Protein 3SFJ (pdb70)

Organism: Homo sapiens (NCBI:txid9606)

Radius of gyration: 20.87 Å; Cα contacts (8 Å, |Δi|>4): 562; chains: 4; bounding box: 34×45×62 Å

CATH classification: 2.30.42.10

Solvent-accessible surface area: 12358 Å² total; per-residue (Å²): 164,41,84,78,36,180,7,45,0,74,8,85,180,102,65,160,73,33,48,0,8,4,2,0,0,3,1,76,82,37,42,26,72,42,3,93,65,6,141,81,87,101,28,100,2,0,8,0,18,129,36,58,146,36,9,14,0,31,42,7,4,5,86,103,16,1,39,0,54,66,0,51,60,156,69,2,43,146,26,36,9,77,98,0,80,124,30,0,30,84,112,104,33,72,46,0,138,2,31,0,25,38,122,167,59,122,144,11,61,64,21,141,10,154,89,50,83,88,62,182,11,72,0,98,12,86,126,103,63,146,74,46,46,0,7,4,3,0,0,3,1,81,84,38,35,26,62,61,3,93,62,8,130,81,86,92,28,92,2,0,14,0,19,130,37,59,154,47,9,14,0,80,140,28,31,6,92,105,19,1,41,0,54,62,0,34,60,160,86,2,37,152,27,36,16,62,98,0,80,110,30,0,40,85,156,18,19,40,4,0,64,2,28,0,28,46,124,164,57,121,130,13,59,60,23,140,10

Secondary structure (DSSP, 8-state):
--EEEEEEEE-EEETTEEE-SEEEEE-TTS-GGG-SS-SSTT--SEEEEEE-TTSHHHHHT--TTPEEEEETTEE-TT--HHHHHHHHT-TT-SEEEEEEEE-/--TTS-EEE-/---EEEEEEEE-EEETTEEE-SEEEEE-TTS-GGG-SS-SSTT---EEEEEE-TTSHHHHHT--TTPEEEEETTEE-TT--HHHHHHHHT-TT-SEEEEEEEE-/--TTS-EEE-

Foldseek 3Di:
DKDKDKFKFFFDDDDLFTHRFWDKDFAPVDQQCPDPQDPDSVQRFIFTQGGHVPGRCVVRPHDHSKTWQDKQNHGGRHGGPVVVVCSVGPRVDRMIMTITMDD/DDPVDDDDDD/DDKDKDKFKFQFDDDDLFTHRFWDKDFAPVDQLCPDPQDPDSVQRFIFTQGGHVPGRCVVRPDDGSKTWQDKQNHGGRHGGPVVVVCSVGPRVDRMIMTITIGD/DDPVDDDDDD

Nearest PDB structures (foldseek):
  4nnm-assembly1_A  TM=1.006E+00  e=7.497E-21  Homo sapiens
  2vz5-assembly1_A  TM=1.003E+00  e=8.356E-20  Homo sapiens
  3dj3-assembly1_A  TM=9.754E-01  e=1.728E-18  Mus musculus
  2kg2-assembly1_A  TM=9.037E-01  e=2.584E-16  Homo sapiens
  2l4s-assembly1_A  TM=8.770E-01  e=7.281E-15  Homo sapiens

Sequence (227 aa):
TAVVQRVEIHKLRRQGENLILGFSIGGGIDQDPSQNPFSEDKTDKGIYVTRVSEGGPAEIAGLQIGDKIMQVNGWWDDMTMVTHDDQARKRLTKRSEEEVVRLLVTRQQANSRRWPTSIIVTAVVQRVEIHKLRRQGENLILGFSIGGGIDQDPSQNPFSEDKTDKGIYVTRVSEGGPAEIAGLQIGDKIMQVNGWWDMTMVTHDQARRKRRLTKRRSEEEVVRLLVTRQANSRRWPTSII

B-factor: mean 20.7, std 11.64, range [2.71, 98.7]

InterPro domains:
  IPR001478 PDZ domain [PF00595] (22-109)
  IPR001478 PDZ domain [PS50106] (15-112)
  IPR001478 PDZ domain [SM00228] (27-113)
  IPR017268 Tax1-binding protein 3 [PIRSF037712] (1-120)
  IPR036034 PDZ superfamily [G3DSA:2.30.42.10] (11-124)
  IPR036034 PDZ superfamily [SSF50156] (15-114)
  IPR050614 Synaptic Scaffolding LAP/MAGUK Families [PTHR23119] (15-119)

GO terms:
  GO:2000009 negative regulation of protein localization to cell surface (P, IDA)
  GO:0005515 protein binding (F, IPI)
  GO:0005829 cytosol (C, TAS)
  GO:0032489 regulation of Cdc42 protein signal transduction (P, IDA)
  GO:0001650 fibrillar center (C, IDA)
  GO:0007266 Rho protein signal transduction (P, IDA)
  GO:0070062 extracellular exosome (C, HDA)

Structure (mmCIF, N/CA/C/O backbone):
data_3SFJ
#
_entry.id   3SFJ
#
_cell.length_a   26.970
_cell.length_b   34.088
_cell.length_c   66.861
_cell.angle_alpha   79.64
_cell.angle_beta   87.15
_cell.angle_gamma   89.97
#
_symmetry.space_group_name_H-M   'P 1'
#
loop_
_entity.id
_entity.type
_entity.pdbx_description
1 polymer 'Tax1-binding protein 3'
2 polymer 'decameric peptide iCAL36'
3 water water
#
loop_
_atom_site.group_PDB
_atom_site.id
_atom_site.type_symbol
_atom_site.label_atom_id
_atom_site.label_alt_id
_atom_site.label_comp_id
_atom_site.label_asym_id
_atom_site.label_entity_id
_atom_site.label_seq_id
_atom_site.pdbx_PDB_ins_code
_atom_site.Cartn_x
_atom_site.Cartn_y
_atom_site.Cartn_z
_atom_site.occupancy
_atom_site.B_iso_or_equiv
_atom_site.auth_seq_id
_atom_site.auth_comp_id
_atom_site.auth_asym_id
_atom_site.auth_atom_id
_atom_site.pdbx_PDB_model_num
ATOM 1 N N . THR A 1 2 ? 18.772 6.708 37.635 1.00 54.60 11 THR A N 1
ATOM 2 C CA . THR A 1 2 ? 19.016 8.145 37.608 1.00 52.09 11 THR A CA 1
ATOM 3 C C . THR A 1 2 ? 18.079 8.821 36.608 1.00 42.40 11 THR A C 1
ATOM 4 O O . THR A 1 2 ? 17.166 8.188 36.075 1.00 46.41 11 THR A O 1
ATOM 8 N N . ALA A 1 3 ? 18.304 10.106 36.358 1.00 28.15 12 ALA A N 1
ATOM 9 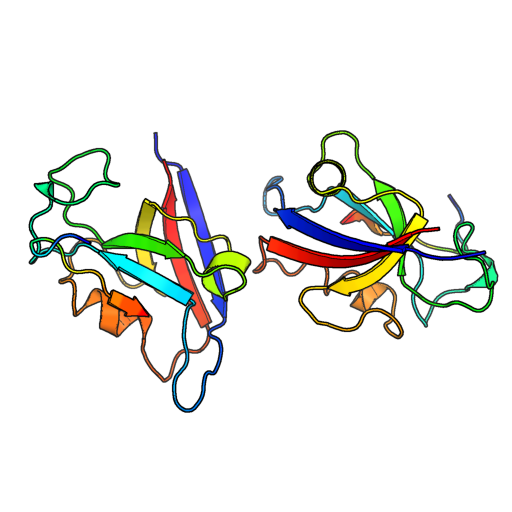C CA . ALA A 1 3 ? 17.459 10.859 35.438 1.00 20.15 12 ALA A CA 1
ATOM 10 C C . ALA A 1 3 ? 18.157 11.085 34.102 1.00 17.94 12 ALA A C 1
ATOM 11 O O . ALA A 1 3 ? 19.369 11.305 34.053 1.00 21.53 12 ALA A O 1
ATOM 13 N N . VAL A 1 4 ? 17.384 11.030 33.022 1.00 15.76 13 VAL A N 1
ATOM 14 C CA . VAL A 1 4 ? 17.889 11.271 31.678 1.00 15.97 13 VAL A CA 1
ATOM 15 C C . VAL A 1 4 ? 17.230 12.528 31.121 1.00 11.95 13 VAL A C 1
ATOM 16 O O . VAL A 1 4 ? 16.029 12.728 31.288 1.00 12.98 13 VAL A O 1
ATOM 20 N N . VAL A 1 5 ? 18.013 13.371 30.462 1.00 10.56 14 VAL A N 1
ATOM 21 C CA . VAL A 1 5 ? 17.519 14.618 29.903 1.00 10.68 14 VAL A CA 1
ATOM 22 C C . VAL A 1 5 ? 16.846 14.346 28.565 1.00 10.24 14 VAL A C 1
ATOM 23 O O . VAL A 1 5 ? 17.372 13.612 27.729 1.00 12.28 14 VAL A O 1
ATOM 27 N N . GLN A 1 6 ? 15.660 14.914 28.376 1.00 9.39 15 GLN A N 1
ATOM 28 C CA . GLN A 1 6 ? 14.948 14.813 27.109 1.00 9.76 15 GLN A CA 1
ATOM 29 C C . GLN A 1 6 ? 14.546 16.206 26.679 1.00 8.75 15 GLN A C 1
ATOM 30 O O . GLN A 1 6 ? 14.276 17.073 27.515 1.00 10.29 15 GLN A O 1
ATOM 36 N N . ARG A 1 7 ? 14.502 16.430 25.375 1.00 10.29 16 ARG A N 1
ATOM 37 C CA . ARG A 1 7 ? 14.091 17.712 24.844 1.00 9.81 16 ARG A CA 1
ATOM 38 C C . ARG A 1 7 ? 12.957 17.443 23.884 1.00 11.05 16 ARG A C 1
ATOM 39 O O . ARG A 1 7 ? 13.119 16.705 22.912 1.00 14.70 16 ARG A O 1
ATOM 47 N N . VAL A 1 8 ? 11.800 18.016 24.172 1.00 9.72 17 VAL A N 1
ATOM 48 C CA . VAL A 1 8 ? 10.666 17.779 23.291 1.00 10.59 17 VAL A CA 1
ATOM 49 C C . VAL A 1 8 ? 10.175 19.094 22.711 1.00 11.11 17 VAL A C 1
ATOM 50 O O . VAL A 1 8 ? 10.394 20.168 23.275 1.00 13.59 17 VAL A O 1
ATOM 54 N N . GLU A 1 9 ? 9.529 19.004 21.566 1.00 9.01 18 GLU A N 1
ATOM 55 C CA . GLU A 1 9 ? 9.077 20.182 20.856 1.00 8.97 18 GLU A CA 1
ATOM 56 C C . GLU A 1 9 ? 7.596 19.977 20.587 1.00 9.89 18 GLU A C 1
ATOM 57 O O . GLU A 1 9 ? 7.227 19.149 19.758 1.00 10.90 18 GLU A O 1
ATOM 63 N N . ILE A 1 10 ? 6.758 20.707 21.319 1.00 8.82 19 ILE A N 1
ATOM 64 C CA . ILE A 1 10 ? 5.315 20.543 21.226 1.00 9.53 19 ILE A CA 1
ATOM 65 C C . ILE A 1 10 ? 4.713 21.605 20.322 1.00 10.97 19 ILE A C 1
ATOM 66 O O . ILE A 1 10 ? 4.969 22.793 20.488 1.00 11.69 19 ILE A O 1
ATOM 71 N N . HIS A 1 11 ? 3.910 21.165 19.357 1.00 10.15 20 HIS A N 1
ATOM 72 C CA . HIS A 1 11 ? 3.159 22.072 18.508 1.00 11.39 20 HIS A CA 1
ATOM 73 C C . HIS A 1 11 ? 1.725 22.080 18.998 1.00 12.58 20 HIS A C 1
ATOM 74 O O . HIS A 1 11 ? 1.016 21.079 18.883 1.00 14.12 20 HIS A O 1
ATOM 81 N N . LYS A 1 12 ? 1.309 23.197 19.588 1.00 11.73 21 LYS A N 1
ATOM 82 C CA . LYS A 1 12 ? -0.013 23.269 20.211 1.00 12.27 21 LYS A CA 1
ATOM 83 C C . LYS A 1 12 ? -1.128 23.004 19.189 1.00 14.09 21 LYS A C 1
ATOM 84 O O . LYS A 1 12 ? -0.975 23.287 18.000 1.00 14.71 21 LYS A O 1
ATOM 90 N N . LEU A 1 13 ? -2.243 22.452 19.672 1.00 14.70 22 LEU A N 1
ATOM 91 C CA . LEU A 1 13 ? -3.424 22.155 18.864 1.00 17.77 22 LEU A CA 1
ATOM 92 C C . LEU A 1 13 ? -4.525 23.153 19.145 1.00 18.33 22 LEU A C 1
ATOM 93 O O . LEU A 1 13 ? -4.895 23.386 20.303 1.00 17.42 22 LEU A O 1
ATOM 98 N N A ARG A 1 14 ? -5.077 23.735 18.087 0.44 19.39 23 ARG A N 1
ATOM 99 N N B ARG A 1 14 ? -5.071 23.740 18.089 0.56 19.00 23 ARG A N 1
ATOM 100 C CA A ARG A 1 14 ? -6.205 24.639 18.252 0.44 21.83 23 ARG A CA 1
ATOM 101 C CA B ARG A 1 14 ? -6.200 24.631 18.274 0.56 22.11 23 ARG A CA 1
ATOM 102 C C A ARG A 1 14 ? -7.461 23.857 18.624 0.44 22.08 23 ARG A C 1
ATOM 103 C C B ARG A 1 14 ? -7.446 23.837 18.642 0.56 21.95 23 ARG A C 1
ATOM 104 O O A ARG A 1 14 ? -7.835 22.902 17.941 0.44 26.01 23 ARG A O 1
ATOM 105 O O B ARG A 1 14 ? -7.790 22.855 17.983 0.56 24.33 23 ARG A O 1
ATOM 120 N N . GLN A 1 15 ? -8.093 24.254 19.722 1.00 22.39 24 GLN A N 1
ATOM 121 C CA . GLN A 1 15 ? -9.377 23.694 20.117 1.00 23.59 24 GLN A CA 1
ATOM 122 C C . GLN A 1 15 ? -10.244 24.898 20.411 1.00 26.63 24 GLN A C 1
ATOM 123 O O . GLN A 1 15 ? -10.160 25.482 21.485 1.00 28.46 24 GLN A O 1
ATOM 129 N N . GLY A 1 16 ? -11.049 25.299 19.436 1.00 28.00 25 GLY A N 1
ATOM 130 C CA . GLY A 1 16 ? -11.805 26.529 19.555 1.00 33.37 25 GLY A CA 1
ATOM 131 C C . GLY A 1 16 ? -10.869 27.722 19.636 1.00 28.73 25 GLY A C 1
ATOM 132 O O . GLY A 1 16 ? -9.996 27.892 18.790 1.00 29.07 25 GLY A O 1
ATOM 133 N N . GLU A 1 17 ? -11.055 28.544 20.662 1.00 28.00 26 GLU A N 1
ATOM 134 C CA . GLU A 1 17 ? -10.270 29.762 20.837 1.00 33.67 26 GLU A CA 1
ATOM 135 C C . GLU A 1 17 ? -8.891 29.499 21.450 1.00 28.72 26 GLU A C 1
ATOM 136 O O . GLU A 1 17 ? -8.002 30.351 21.395 1.00 33.69 26 GLU A O 1
ATOM 142 N N . ASN A 1 18 ? -8.715 28.317 22.031 1.00 24.08 27 ASN A N 1
ATOM 143 C CA . ASN A 1 18 ? -7.502 28.011 22.779 1.00 23.92 27 ASN A CA 1
ATOM 144 C C . ASN A 1 18 ? -6.489 27.188 21.993 1.00 19.19 27 ASN A C 1
ATOM 145 O O . ASN A 1 18 ? -6.856 26.461 21.070 1.00 25.05 27 ASN A O 1
ATOM 150 N N . LEU A 1 19 ? -5.214 27.320 22.370 1.00 19.34 28 LEU A N 1
ATOM 151 C CA . LEU A 1 19 ? -4.145 26.460 21.882 1.00 18.66 28 LEU A CA 1
ATOM 152 C C . LEU A 1 19 ? -3.739 25.564 23.025 1.00 15.74 28 LEU A C 1
ATOM 153 O O . LEU A 1 19 ? -3.299 26.040 24.065 1.00 21.05 28 LEU A O 1
ATOM 158 N N . ILE A 1 20 ? -3.859 24.266 22.826 1.00 13.32 29 ILE A N 1
ATOM 159 C CA . ILE A 1 20 ? -3.686 23.362 23.945 1.00 13.26 29 ILE A CA 1
ATOM 160 C C . ILE A 1 20 ? -2.512 22.426 23.712 1.00 11.63 29 ILE A C 1
ATOM 161 O O . ILE A 1 20 ? -2.106 22.176 22.579 1.00 11.72 29 ILE A O 1
ATOM 166 N N . LEU A 1 21 ? -1.984 21.923 24.817 1.00 10.79 30 LEU A N 1
ATOM 167 C CA . LEU A 1 21 ? -0.781 21.117 24.793 1.00 9.37 30 LEU A CA 1
ATOM 168 C C . LEU A 1 21 ? -1.067 19.643 25.022 1.00 9.93 30 LEU A C 1
ATOM 169 O O . LEU A 1 21 ? -0.261 18.788 24.639 1.00 11.03 30 LEU A O 1
ATOM 174 N N . GLY A 1 22 ? -2.213 19.335 25.624 1.00 9.84 31 GLY A N 1
ATOM 175 C CA . GLY A 1 22 ? -2.550 17.942 25.835 1.00 10.19 31 GLY A CA 1
ATOM 176 C C . GLY A 1 22 ? -1.852 17.263 27.010 1.00 8.80 31 GLY A C 1
ATOM 177 O O . GLY A 1 22 ? -1.555 16.063 26.950 1.00 10.23 31 GLY A O 1
ATOM 178 N N . PHE A 1 23 ? -1.584 17.997 28.091 1.00 8.48 32 PHE A N 1
ATOM 179 C CA . PHE A 1 23 ? -1.078 17.347 29.292 1.00 8.23 32 PHE A CA 1
ATOM 180 C C . PHE A 1 23 ? -1.476 18.141 30.512 1.00 7.68 32 PHE A C 1
ATOM 181 O O . PHE A 1 23 ? -2.049 19.231 30.384 1.00 8.81 32 PHE A O 1
ATOM 189 N N . SER A 1 24 ? -1.196 17.585 31.690 1.00 7.58 33 SER A N 1
ATOM 190 C CA . SER A 1 24 ? -1.484 18.255 32.942 1.00 7.68 33 SER A CA 1
ATOM 191 C C . SER A 1 24 ? -0.215 18.351 33.787 1.00 7.11 33 SER A C 1
ATOM 192 O O . SER A 1 24 ? 0.684 17.527 33.650 1.00 7.50 33 SER A O 1
ATOM 195 N N . ILE A 1 25 ? -0.172 19.354 34.658 1.00 7.79 34 ILE A N 1
ATOM 196 C CA . ILE A 1 25 ? 0.964 19.563 35.550 1.00 8.45 34 ILE A CA 1
ATOM 197 C C . ILE A 1 25 ? 0.547 19.630 37.002 1.00 8.53 34 ILE A C 1
ATOM 198 O O . ILE A 1 25 ? -0.570 20.049 37.331 1.00 8.74 34 ILE A O 1
ATOM 203 N N . GLY A 1 26 ? 1.463 19.192 37.857 1.00 9.02 35 GLY A N 1
ATOM 204 C CA . GLY A 1 26 ? 1.386 19.399 39.294 1.00 9.60 35 GLY A CA 1
ATOM 205 C C . GLY A 1 26 ? 2.692 20.001 39.788 1.00 8.37 35 GLY A C 1
ATOM 206 O O . GLY A 1 26 ? 3.711 19.958 39.090 1.00 9.11 35 GLY A O 1
ATOM 207 N N . GLY A 1 27 ? 2.672 20.565 40.987 1.00 10.16 36 GLY A N 1
ATOM 208 C CA . GLY A 1 27 ? 3.890 21.063 41.611 1.00 10.77 36 GLY A CA 1
ATOM 209 C C . GLY A 1 27 ? 4.034 22.568 41.595 1.00 11.95 36 GLY A C 1
ATOM 210 O O . GLY A 1 27 ? 3.090 23.295 41.260 1.00 13.35 36 GLY A O 1
ATOM 211 N N . GLY A 1 28 ? 5.225 23.041 41.957 1.00 12.38 37 GLY A N 1
ATOM 212 C CA . GLY A 1 28 ? 5.478 24.466 42.056 1.00 12.78 37 GLY A CA 1
ATOM 213 C C . GLY A 1 28 ? 5.869 24.839 43.478 1.00 16.00 37 GLY A C 1
ATOM 214 O O . GLY A 1 28 ? 5.516 24.144 44.441 1.00 15.67 37 GLY A O 1
ATOM 215 N N . ILE A 1 29 ? 6.583 25.951 43.622 1.00 16.64 38 ILE A N 1
ATOM 216 C CA . ILE A 1 29 ? 7.176 26.294 44.915 1.00 17.86 38 ILE A CA 1
ATOM 217 C C . ILE A 1 29 ? 6.141 26.621 45.980 1.00 19.15 38 ILE A C 1
ATOM 218 O O . ILE A 1 29 ? 6.463 26.651 47.169 1.00 19.59 38 ILE A O 1
ATOM 223 N N . ASP A 1 30 ? 4.903 26.860 45.561 1.00 21.05 39 ASP A N 1
ATOM 224 C CA . ASP A 1 30 ? 3.824 27.182 46.486 1.00 19.14 39 ASP A CA 1
ATOM 225 C C . ASP A 1 30 ? 3.019 25.947 46.907 1.00 20.67 39 ASP A C 1
ATOM 226 O O . ASP A 1 30 ? 2.055 26.057 47.668 1.00 24.87 39 ASP A O 1
ATOM 231 N N . GLN A 1 31 ? 3.426 24.775 46.428 1.00 19.21 40 GLN A N 1
ATOM 232 C CA . GLN A 1 31 ? 2.702 23.540 46.716 1.00 16.54 40 GLN A CA 1
ATOM 233 C C . GLN A 1 31 ? 3.481 22.670 47.700 1.00 16.22 40 GLN A C 1
ATOM 234 O O . GLN A 1 31 ? 4.661 22.908 47.942 1.00 18.33 40 GLN A O 1
ATOM 240 N N . ASP A 1 32 ? 2.808 21.671 48.266 1.00 17.51 41 ASP A N 1
ATOM 241 C CA . ASP A 1 32 ? 3.423 20.730 49.200 1.00 17.07 41 ASP A CA 1
ATOM 242 C C . ASP A 1 32 ? 4.139 19.613 48.441 1.00 15.50 41 ASP A C 1
ATOM 243 O O . ASP A 1 32 ? 3.486 18.733 47.875 1.00 15.45 41 ASP A O 1
ATOM 248 N N . PRO A 1 33 ? 5.486 19.632 48.418 1.00 16.79 42 PRO A N 1
ATOM 249 C CA . PRO A 1 33 ? 6.171 18.631 47.589 1.00 15.56 42 PRO A CA 1
ATOM 250 C C . PRO A 1 33 ? 6.017 17.197 48.091 1.00 15.56 42 PRO A C 1
ATOM 251 O O . PRO A 1 33 ? 6.214 16.261 47.315 1.00 16.14 42 PRO A O 1
ATOM 255 N N . SER A 1 34 ? 5.650 17.013 49.355 1.00 15.72 43 SER A N 1
ATOM 256 C CA . SER A 1 34 ? 5.502 15.660 49.883 1.00 16.42 43 SER A CA 1
ATOM 257 C C . SER A 1 34 ? 4.290 14.947 49.278 1.00 17.11 43 SER A C 1
ATOM 258 O O . SER A 1 34 ? 4.140 13.736 49.447 1.00 18.42 43 SER A O 1
ATOM 261 N N . GLN A 1 35 ? 3.435 15.705 48.595 1.00 16.00 44 GLN A N 1
ATOM 262 C CA . GLN A 1 35 ? 2.221 15.171 47.964 1.00 17.55 44 GLN A CA 1
ATOM 263 C C . GLN A 1 35 ? 2.437 14.720 46.522 1.00 16.54 44 GLN A C 1
ATOM 264 O O . GLN A 1 35 ? 1.531 14.163 45.898 1.00 18.30 44 GLN A O 1
ATOM 270 N N . ASN A 1 36 ? 3.616 14.997 45.980 1.00 13.74 45 ASN A N 1
ATOM 271 C CA . ASN A 1 36 ? 3.927 14.659 44.597 1.00 14.28 45 ASN A CA 1
ATOM 272 C C . ASN A 1 36 ? 4.246 13.173 44.494 1.00 14.18 45 ASN A C 1
ATOM 273 O O . ASN A 1 36 ? 5.231 12.718 45.060 1.00 17.19 45 ASN A O 1
ATOM 278 N N . PRO A 1 37 ? 3.416 12.403 43.769 1.00 15.66 46 PRO A N 1
ATOM 279 C CA . PRO A 1 37 ? 3.672 10.959 43.695 1.00 18.99 46 PRO A CA 1
ATOM 280 C C . PRO A 1 37 ? 4.770 10.557 42.703 1.00 20.38 46 PRO A C 1
ATOM 281 O O . PRO A 1 37 ? 5.199 9.398 42.701 1.00 21.71 46 PRO A O 1
ATOM 285 N N . PHE A 1 38 ? 5.236 11.505 41.893 1.00 16.44 47 PHE A N 1
ATOM 286 C CA . PHE A 1 38 ? 6.138 11.195 40.781 1.00 19.48 47 PHE A CA 1
ATOM 287 C C . PHE A 1 38 ? 7.612 11.440 41.074 1.00 20.74 47 PHE A C 1
ATOM 288 O O . PHE A 1 38 ? 8.483 10.857 40.429 1.00 25.82 47 PHE A O 1
ATOM 296 N N . SER A 1 39 ? 7.896 12.318 42.027 1.00 16.94 48 SER A N 1
ATOM 297 C CA . SER A 1 39 ? 9.269 12.733 42.289 1.00 18.62 48 SER A CA 1
ATOM 298 C C . SER A 1 39 ? 10.061 11.693 43.076 1.00 21.77 48 SER A C 1
ATOM 299 O O . SER A 1 39 ? 9.520 11.006 43.938 1.00 24.31 48 SER A O 1
ATOM 302 N N . GLU A 1 40 ? 11.353 11.592 42.785 1.00 20.66 49 GLU A N 1
ATOM 303 C CA . GLU A 1 40 ? 12.225 10.694 43.534 1.00 24.00 49 GLU A CA 1
ATOM 304 C C . GLU A 1 40 ? 12.487 11.242 44.938 1.00 22.58 49 GLU A C 1
ATOM 305 O O . GLU A 1 40 ? 12.511 10.499 45.921 1.00 26.30 49 GLU A O 1
ATOM 311 N N . ASP A 1 41 ? 12.676 12.554 45.007 1.00 19.70 50 ASP A N 1
ATOM 312 C CA . ASP A 1 41 ? 12.984 13.260 46.241 1.00 22.72 50 ASP A CA 1
ATOM 313 C C . ASP A 1 41 ? 11.772 14.106 46.596 1.00 19.22 50 ASP A C 1
ATOM 314 O O . ASP A 1 41 ? 11.401 15.004 45.845 1.00 19.00 50 ASP A O 1
ATOM 319 N N . LYS A 1 42 ? 11.168 13.831 47.749 1.00 20.20 51 LYS A N 1
ATOM 320 C CA . LYS A 1 42 ? 9.923 14.495 48.116 1.00 20.87 51 LYS A CA 1
ATOM 321 C C . LYS A 1 42 ? 10.095 15.921 48.634 1.00 19.07 51 LYS A C 1
ATOM 322 O O . LYS A 1 42 ? 9.118 16.539 49.064 1.00 20.63 51 LYS A O 1
ATOM 328 N N . THR A 1 43 ? 11.321 16.443 48.590 1.00 18.73 52 THR A N 1
ATOM 329 C CA . THR A 1 43 ? 11.530 17.874 48.799 1.00 20.36 52 THR A CA 1
ATOM 330 C C . THR A 1 43 ? 11.549 18.654 47.476 1.00 17.62 52 THR A C 1
ATOM 331 O O . THR A 1 43 ? 11.680 19.876 47.479 1.00 21.17 52 THR A O 1
ATOM 335 N N . ASP A 1 44 ? 11.402 17.946 46.357 1.00 15.39 53 ASP A N 1
ATOM 336 C CA . ASP A 1 44 ? 11.442 18.548 45.024 1.00 16.10 53 ASP A CA 1
ATOM 337 C C . ASP A 1 44 ? 10.167 19.338 44.772 1.00 14.16 53 ASP A C 1
ATOM 338 O O . ASP A 1 44 ? 9.097 18.761 44.642 1.00 14.09 53 ASP A O 1
ATOM 343 N N . LYS A 1 45 ? 10.278 20.660 44.679 1.00 15.17 54 LYS A N 1
ATOM 344 C CA . LYS A 1 45 ? 9.103 21.509 44.501 1.00 15.33 54 LYS A CA 1
ATOM 345 C C . LYS A 1 45 ? 8.814 21.843 43.046 1.00 13.16 54 LYS A C 1
ATOM 346 O O . LYS A 1 45 ? 8.009 22.732 42.765 1.00 15.10 54 LYS A O 1
ATOM 352 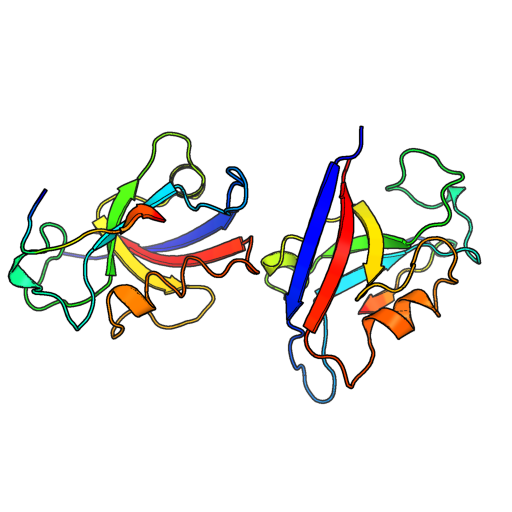N N . GLY A 1 46 ? 9.454 21.128 42.132 1.00 11.86 55 GLY A N 1
ATOM 353 C CA . GLY A 1 46 ? 9.348 21.462 40.734 1.00 11.63 55 GLY A CA 1
ATOM 354 C C . GLY A 1 46 ? 8.052 21.042 40.077 1.00 10.77 55 GLY A C 1
ATOM 355 O O . GLY A 1 46 ? 7.144 20.467 40.698 1.00 11.17 55 GLY A O 1
ATOM 356 N N . ILE A 1 47 ? 7.988 21.334 38.789 1.00 9.39 56 ILE A N 1
ATOM 357 C CA . ILE A 1 47 ? 6.802 21.087 37.980 1.00 9.42 56 ILE A CA 1
ATOM 358 C C . ILE A 1 47 ? 6.910 19.720 37.323 1.00 8.09 56 ILE A C 1
ATOM 359 O O . ILE A 1 47 ? 7.898 19.430 36.637 1.00 10.96 56 ILE A O 1
ATOM 364 N N . TYR A 1 48 ? 5.890 18.886 37.493 1.00 8.54 57 TYR A N 1
ATOM 365 C CA . TYR A 1 48 ? 5.884 17.530 36.965 1.00 8.34 57 TYR A CA 1
ATOM 366 C C . TYR A 1 48 ? 4.669 17.332 36.070 1.00 7.83 57 TYR A C 1
ATOM 367 O O . TYR A 1 48 ? 3.583 17.883 36.328 1.00 9.00 57 TYR A O 1
ATOM 376 N N . VAL A 1 49 ? 4.845 16.522 35.034 1.00 7.97 58 VAL A N 1
ATOM 377 C CA . VAL A 1 49 ? 3.761 16.083 34.176 1.00 7.73 58 VAL A CA 1
ATOM 378 C C . VAL A 1 49 ? 2.982 14.999 34.897 1.00 8.10 58 VAL A C 1
ATOM 379 O O . VAL A 1 49 ? 3.530 13.978 35.294 1.00 9.94 58 VAL A O 1
ATOM 383 N N . THR A 1 50 ? 1.681 15.223 35.075 1.00 8.12 59 THR A N 1
ATOM 384 C CA . THR A 1 50 ? 0.865 14.330 35.895 1.00 10.07 59 THR A CA 1
ATOM 385 C C . THR A 1 50 ? -0.089 13.491 35.056 1.00 10.51 59 THR A C 1
ATOM 386 O O . THR A 1 50 ? -0.674 12.527 35.548 1.00 13.23 59 THR A O 1
ATOM 390 N N . ARG A 1 51 ? -0.254 13.867 33.792 1.00 10.64 60 ARG A N 1
ATOM 391 C CA . ARG A 1 51 ? -1.170 13.182 32.888 1.00 10.40 60 ARG A CA 1
ATOM 392 C C . ARG A 1 51 ? -0.834 13.625 31.473 1.00 9.93 60 ARG A C 1
ATOM 393 O O . ARG A 1 51 ? -0.419 14.764 31.271 1.00 9.61 60 ARG A O 1
ATOM 401 N N . VAL A 1 52 ? -0.972 12.713 30.513 1.00 10.32 61 VAL A N 1
ATOM 402 C CA . VAL A 1 52 ? -0.763 13.029 29.116 1.00 10.64 61 VAL A CA 1
ATOM 403 C C . VAL A 1 52 ? -1.938 12.491 28.307 1.00 12.70 61 VAL A C 1
ATOM 404 O O . VAL A 1 52 ? -2.329 11.341 28.468 1.00 14.55 61 VAL A O 1
ATOM 408 N N . SER A 1 53 ? -2.489 13.329 27.441 1.00 10.90 62 SER A N 1
ATOM 409 C CA . SER A 1 53 ? -3.675 12.958 26.673 1.00 13.68 62 SER A CA 1
ATOM 410 C C . SER A 1 53 ? -3.303 12.080 25.484 1.00 15.54 62 SER A C 1
ATOM 411 O O . SER A 1 53 ? -2.454 12.435 24.661 1.00 14.74 62 SER A O 1
ATOM 414 N N . GLU A 1 54 ? -3.953 10.929 25.393 1.00 16.79 63 GLU A N 1
ATOM 415 C CA . GLU A 1 54 ? -3.723 10.020 24.291 1.00 19.51 63 GLU A CA 1
ATOM 416 C C . GLU A 1 54 ? -3.969 10.730 22.975 1.00 18.29 63 GLU A C 1
ATOM 417 O O . GLU A 1 54 ? -5.040 11.305 22.756 1.00 22.89 63 GLU A O 1
ATOM 423 N N . GLY A 1 55 ? -2.970 10.686 22.100 1.00 21.49 64 GLY A N 1
ATOM 424 C CA . GLY A 1 55 ? -3.096 11.282 20.788 1.00 25.75 64 GLY A CA 1
ATOM 425 C C . GLY A 1 55 ? -2.898 12.783 20.710 1.00 24.31 64 GLY A C 1
ATOM 426 O O . GLY A 1 55 ? -2.971 13.357 19.627 1.00 25.03 64 GLY A O 1
ATOM 427 N N . GLY A 1 56 ? -2.638 13.425 21.847 1.00 16.91 65 GLY A N 1
ATOM 428 C CA . GLY A 1 56 ? -2.502 14.869 21.868 1.00 16.04 65 GLY A CA 1
ATOM 429 C C . GLY A 1 56 ? -1.100 15.357 21.533 1.00 13.63 65 GLY A C 1
ATOM 430 O O . GLY A 1 56 ? -0.175 14.559 21.347 1.00 14.77 65 GLY A O 1
ATOM 431 N N . PRO A 1 57 ? -0.930 16.682 21.460 1.00 12.50 66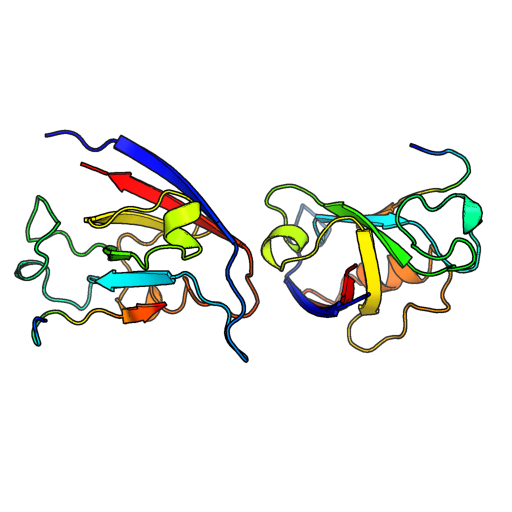 PRO A N 1
ATOM 432 C CA . PRO A 1 57 ? 0.368 17.241 21.045 1.00 12.56 66 PRO A CA 1
ATOM 433 C C . PRO A 1 57 ? 1.540 16.795 21.920 1.00 10.79 66 PRO A C 1
ATOM 434 O O . PRO A 1 57 ? 2.628 16.492 21.408 1.00 11.26 66 PRO A O 1
ATOM 438 N N . ALA A 1 58 ? 1.355 16.795 23.230 1.00 9.72 67 ALA A N 1
ATOM 439 C CA . ALA A 1 58 ? 2.431 16.404 24.131 1.00 9.25 67 ALA A CA 1
ATOM 440 C C . ALA A 1 58 ? 2.818 14.938 23.927 1.00 9.61 67 ALA A C 1
ATOM 441 O O . ALA A 1 58 ? 4.014 14.604 23.887 1.00 9.92 67 ALA A O 1
ATOM 443 N N . GLU A 1 59 ? 1.823 14.061 23.775 1.00 10.77 68 GLU A N 1
ATOM 444 C CA . GLU A 1 59 ? 2.124 12.649 23.553 1.00 10.96 68 GLU A CA 1
ATOM 445 C C . GLU A 1 59 ? 2.947 12.473 22.281 1.00 11.58 68 GLU A C 1
ATOM 446 O O . GLU A 1 59 ? 3.969 11.778 22.265 1.00 12.18 68 GLU A O 1
ATOM 452 N N . ILE A 1 60 ? 2.482 13.102 21.208 1.00 11.58 69 ILE A N 1
ATOM 453 C CA . ILE A 1 60 ? 3.155 13.002 19.918 1.00 12.58 69 ILE A CA 1
ATOM 454 C C . ILE A 1 60 ? 4.602 13.480 20.013 1.00 12.15 69 ILE A C 1
ATOM 455 O O . ILE A 1 60 ? 5.500 12.893 19.407 1.00 13.26 69 ILE A O 1
ATOM 460 N N . ALA A 1 61 ? 4.821 14.530 20.797 1.00 10.30 70 ALA A N 1
ATOM 461 C CA . ALA A 1 61 ? 6.138 15.126 20.962 1.00 10.60 70 ALA A CA 1
ATOM 462 C C . ALA A 1 61 ? 7.056 14.273 21.822 1.00 9.54 70 ALA A C 1
ATOM 463 O O . ALA A 1 61 ? 8.262 14.520 21.846 1.00 11.09 70 ALA A O 1
ATOM 465 N N . GLY A 1 62 ? 6.506 13.302 22.545 1.00 10.64 71 GLY A N 1
ATOM 466 C CA . GLY A 1 62 ? 7.319 12.432 23.376 1.00 11.41 71 GLY A CA 1
ATOM 467 C C . GLY A 1 62 ? 7.272 12.678 24.877 1.00 9.61 71 GLY A C 1
ATOM 468 O O . GLY A 1 62 ? 8.010 12.046 25.627 1.00 11.57 71 GLY A O 1
ATOM 469 N N . LEU A 1 63 ? 6.399 13.572 25.331 1.00 9.34 72 LEU A N 1
ATOM 470 C CA . LEU A 1 63 ? 6.272 13.828 26.759 1.00 9.42 72 LEU A CA 1
ATOM 471 C C . LEU A 1 63 ? 5.669 12.609 27.456 1.00 8.61 72 LEU A C 1
ATOM 472 O O . LEU A 1 63 ? 4.803 11.931 26.895 1.00 11.23 72 LEU A O 1
ATOM 477 N N . GLN A 1 64 ? 6.104 12.335 28.683 1.00 9.62 73 GLN A N 1
ATOM 478 C CA . GLN A 1 64 ? 5.626 11.176 29.434 1.00 10.06 73 GLN A CA 1
ATOM 479 C C . GLN A 1 64 ? 5.201 11.567 30.841 1.00 9.86 73 GLN A C 1
ATOM 480 O O . GLN A 1 64 ? 5.775 12.477 31.446 1.00 9.41 73 GLN A O 1
ATOM 486 N N . ILE A 1 65 ? 4.190 10.879 31.358 1.00 10.89 74 ILE A N 1
ATOM 487 C CA . ILE A 1 65 ? 3.775 11.095 32.726 1.00 10.69 74 ILE A CA 1
ATOM 488 C C . ILE A 1 65 ? 4.973 10.936 33.657 1.00 11.08 74 ILE A C 1
ATOM 489 O O . ILE A 1 65 ? 5.799 10.029 33.492 1.00 12.03 74 ILE A O 1
ATOM 494 N N . GLY A 1 66 ? 5.084 11.847 34.608 1.00 10.07 75 GLY A N 1
ATOM 495 C CA . GLY A 1 66 ? 6.191 11.810 35.544 1.00 11.83 75 GLY A CA 1
ATOM 496 C C . GLY A 1 66 ? 7.398 12.646 35.156 1.00 9.80 75 GLY A C 1
ATOM 497 O O . GLY A 1 66 ? 8.282 12.850 35.979 1.00 11.53 75 GLY A O 1
ATOM 498 N N . ASP A 1 67 ? 7.462 13.125 33.918 1.00 8.86 76 ASP A N 1
ATOM 499 C CA . ASP A 1 67 ? 8.587 13.962 33.502 1.00 8.23 76 ASP A CA 1
ATOM 500 C C . ASP A 1 67 ? 8.639 15.219 34.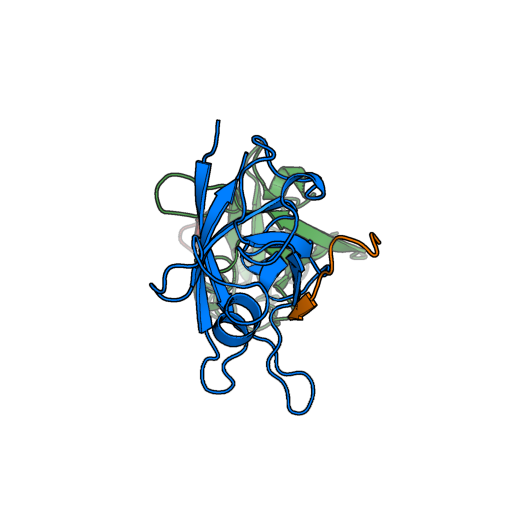356 1.00 7.97 76 ASP A C 1
ATOM 501 O O . ASP A 1 67 ? 7.593 15.809 34.683 1.00 9.02 76 ASP A O 1
ATOM 506 N N . LYS A 1 68 ? 9.852 15.634 34.715 1.00 8.89 77 LYS A N 1
ATOM 507 C CA . LYS A 1 68 ? 10.057 16.899 35.410 1.00 9.55 77 LYS A CA 1
ATOM 508 C C . LYS A 1 68 ? 10.392 17.985 34.403 1.00 8.84 77 LYS A C 1
ATOM 509 O O . LYS A 1 68 ? 11.328 17.824 33.608 1.00 10.09 77 LYS A O 1
ATOM 515 N N . ILE A 1 69 ? 9.639 19.081 34.386 1.00 9.23 78 ILE A N 1
ATOM 516 C CA . ILE A 1 69 ? 9.889 20.157 33.434 1.00 8.32 78 ILE A CA 1
ATOM 517 C C . ILE A 1 69 ? 10.899 21.143 33.993 1.00 8.76 78 ILE A C 1
ATOM 518 O O . ILE A 1 69 ? 10.669 21.773 35.017 1.00 10.04 78 ILE A O 1
ATOM 523 N N . MET A 1 70 ? 12.034 21.252 33.307 1.00 9.27 79 MET A N 1
ATOM 524 C CA . MET A 1 70 ? 13.147 22.113 33.718 1.00 8.93 79 MET A CA 1
ATOM 525 C C . MET A 1 70 ? 13.047 23.504 33.101 1.00 10.81 79 MET A C 1
ATOM 526 O O . MET A 1 70 ? 13.324 24.511 33.757 1.00 11.96 79 MET A O 1
ATOM 531 N N . GLN A 1 71 ? 12.652 23.558 31.834 1.00 10.20 80 GLN A N 1
ATOM 532 C CA . GLN A 1 71 ? 12.566 24.820 31.114 1.00 11.32 80 GLN A CA 1
ATOM 533 C C . GLN A 1 71 ? 11.477 24.750 30.065 1.00 10.96 80 GLN A C 1
ATOM 534 O O . GLN A 1 71 ? 11.203 23.678 29.525 1.00 10.74 80 GLN A O 1
ATOM 540 N N . VAL A 1 72 ? 10.888 25.909 29.759 1.00 12.77 81 VAL A N 1
ATOM 541 C CA . VAL A 1 72 ? 9.951 26.077 28.647 1.00 12.99 81 VAL A CA 1
ATOM 542 C C . VAL A 1 72 ? 10.444 27.235 27.785 1.00 15.27 81 VAL A C 1
ATOM 543 O O . VAL A 1 72 ? 10.538 28.367 28.259 1.00 18.54 81 VAL A O 1
ATOM 547 N N . ASN A 1 73 ? 10.767 26.958 26.524 1.00 14.37 82 ASN A N 1
ATOM 548 C CA . ASN A 1 73 ? 11.334 27.975 25.650 1.00 19.20 82 ASN A CA 1
ATOM 549 C C . ASN A 1 73 ? 12.446 28.775 26.332 1.00 24.65 82 ASN A C 1
ATOM 550 O O . ASN A 1 73 ? 12.522 29.999 26.201 1.00 27.31 82 ASN A O 1
ATOM 555 N N . GLY A 1 74 ? 13.308 28.064 27.057 1.00 20.49 83 GLY A N 1
ATOM 556 C CA . GLY A 1 74 ? 14.462 28.668 27.705 1.00 21.66 83 GLY A CA 1
ATOM 557 C C . GLY A 1 74 ? 14.181 29.320 29.048 1.00 25.02 83 GLY A C 1
ATOM 558 O O . GLY A 1 74 ? 15.097 29.810 29.709 1.00 23.81 83 GLY A O 1
ATOM 559 N N A TRP A 1 75 ? 12.915 29.369 29.443 0.49 20.19 84 TRP A N 1
ATOM 560 N N B TRP A 1 75 ? 12.917 29.279 29.459 0.51 20.47 84 TRP A N 1
ATOM 561 C CA A TRP A 1 75 ? 12.558 29.955 30.728 0.49 21.67 84 TRP A CA 1
ATOM 562 C CA B TRP A 1 75 ? 12.453 29.898 30.697 0.51 22.22 84 TRP A CA 1
ATOM 563 C C A TRP A 1 75 ? 12.649 28.898 31.811 0.49 19.19 84 TRP A C 1
ATOM 564 C C B TRP A 1 75 ? 12.479 28.894 31.851 0.51 18.98 84 TRP A C 1
ATOM 565 O O A TRP A 1 75 ? 12.140 27.790 31.646 0.49 17.60 84 TRP A O 1
ATOM 566 O O B TRP A 1 75 ? 11.806 27.862 31.805 0.51 15.36 84 TRP A O 1
ATOM 587 N N A ASP A 1 76 ? 13.301 29.237 32.918 0.49 18.95 85 ASP A N 1
ATOM 588 N N B ASP A 1 76 ? 13.254 29.209 32.887 0.51 19.67 85 ASP A N 1
ATOM 589 C CA A ASP A 1 76 ? 13.426 28.299 34.024 0.49 18.34 85 ASP A CA 1
ATOM 590 C CA B ASP A 1 76 ? 13.451 28.318 34.032 0.51 18.60 85 ASP A CA 1
ATOM 591 C C A ASP A 1 76 ? 12.072 27.965 34.640 0.49 19.17 85 ASP A C 1
ATOM 592 C C B ASP A 1 76 ? 12.140 27.980 34.757 0.51 19.37 85 ASP A C 1
ATOM 593 O O A ASP A 1 76 ? 11.238 28.845 34.850 0.49 24.47 85 ASP A O 1
ATOM 594 O O B ASP A 1 76 ? 11.403 28.879 35.163 0.51 23.72 85 ASP A O 1
ATOM 603 N N . MET A 1 77 ? 11.868 26.687 34.931 1.00 15.23 86 MET A N 1
ATOM 604 C CA . MET A 1 77 ? 10.631 26.223 35.554 1.00 14.94 86 MET A CA 1
ATOM 605 C C . MET A 1 77 ? 10.870 25.555 36.908 1.00 19.32 86 MET A C 1
ATOM 606 O O . MET A 1 77 ? 9.950 24.981 37.496 1.00 18.90 86 MET A O 1
ATOM 611 N N . THR A 1 78 ? 12.101 25.626 37.402 1.00 19.79 87 THR A N 1
ATOM 612 C CA . THR A 1 78 ? 12.461 24.914 38.626 1.00 20.65 87 THR A CA 1
ATOM 613 C C . THR A 1 78 ? 12.093 25.675 39.895 1.00 23.50 87 THR A C 1
ATOM 614 O O . THR A 1 78 ? 11.955 25.078 40.962 1.00 30.26 87 THR A O 1
ATOM 618 N N . MET A 1 79 ? 11.944 26.990 39.790 1.00 20.35 88 MET A N 1
ATOM 619 C CA . MET A 1 79 ? 11.658 27.794 40.976 1.00 23.42 88 MET A CA 1
ATOM 620 C C . MET A 1 79 ? 10.473 28.735 40.799 1.00 25.34 88 MET A C 1
ATOM 621 O O . MET A 1 79 ? 10.514 29.889 41.227 1.00 30.48 88 MET A O 1
ATOM 626 N N . VAL A 1 80 ? 9.415 28.228 40.178 1.00 21.71 89 VAL A N 1
ATOM 627 C CA . VAL A 1 80 ? 8.218 29.017 39.924 1.00 19.12 89 VAL A CA 1
ATOM 628 C C . VAL A 1 80 ? 7.020 28.449 40.671 1.00 16.18 89 VAL A C 1
ATOM 629 O O . VAL A 1 80 ? 7.016 27.280 41.062 1.00 16.92 89 VAL A O 1
ATOM 633 N N . THR A 1 81 ? 6.004 29.280 40.860 1.00 15.99 90 THR A N 1
ATOM 634 C CA . THR A 1 81 ? 4.754 28.822 41.441 1.00 16.16 90 THR A CA 1
ATOM 635 C C . THR A 1 81 ? 4.001 27.981 40.422 1.00 13.43 90 THR A C 1
ATOM 636 O O . THR A 1 81 ? 4.296 28.003 39.222 1.00 14.10 90 THR A O 1
ATOM 640 N N . HIS A 1 82 ? 3.005 27.255 40.902 1.00 15.40 91 HIS A N 1
ATOM 641 C CA . HIS A 1 82 ? 2.159 26.470 40.029 1.00 13.63 91 HIS A CA 1
ATOM 642 C C . HIS A 1 82 ? 1.534 27.327 38.924 1.00 13.85 91 HIS A C 1
ATOM 643 O O . HIS A 1 82 ? 1.570 26.966 37.739 1.00 13.33 91 HIS A O 1
ATOM 650 N N A ASP A 1 83 ? 0.960 28.462 39.310 0.47 15.39 92 ASP A N 1
ATOM 651 N N B ASP A 1 83 ? 0.964 28.459 39.320 0.53 15.34 92 ASP A N 1
ATOM 652 C CA A ASP A 1 83 ? 0.293 29.342 38.354 0.47 17.06 92 ASP A CA 1
ATOM 653 C CA B ASP A 1 83 ? 0.302 29.351 38.378 0.53 17.18 92 ASP A CA 1
ATOM 654 C C A ASP A 1 83 ? 1.263 30.000 37.375 0.47 16.78 92 ASP A C 1
ATOM 655 C C B ASP A 1 83 ? 1.287 29.928 37.366 0.53 16.85 92 ASP A C 1
ATOM 656 O O A ASP A 1 83 ? 0.916 30.236 36.220 0.47 16.07 92 ASP A O 1
ATOM 657 O O B ASP A 1 83 ? 0.979 30.029 36.180 0.53 16.55 92 ASP A O 1
ATOM 666 N N . GLN A 1 84 ? 2.474 30.297 37.832 1.00 15.72 93 GLN A N 1
ATOM 667 C CA . GLN A 1 84 ? 3.504 30.831 36.942 1.00 15.90 93 GLN A CA 1
ATOM 668 C C . GLN A 1 84 ? 3.862 29.819 35.856 1.00 14.78 93 GLN A C 1
ATOM 669 O O . GLN A 1 84 ? 4.021 30.178 34.683 1.00 15.53 93 GLN A O 1
ATOM 675 N N . ALA A 1 85 ? 3.984 28.554 36.246 1.00 13.10 94 ALA A N 1
ATOM 676 C CA . ALA A 1 85 ? 4.261 27.473 35.303 1.00 13.44 94 ALA A CA 1
ATOM 677 C C . ALA A 1 85 ? 3.130 27.329 34.290 1.00 11.74 94 ALA A C 1
ATOM 678 O O . ALA A 1 85 ? 3.361 27.207 33.090 1.00 12.77 94 ALA A O 1
ATOM 680 N N . ARG A 1 86 ? 1.899 27.330 34.782 1.00 13.48 95 ARG A N 1
ATOM 681 C CA . ARG A 1 86 ? 0.734 27.213 33.917 1.00 14.39 95 ARG A CA 1
ATOM 682 C C . ARG A 1 86 ? 0.717 28.333 32.881 1.00 15.94 95 ARG A C 1
ATOM 683 O O . ARG A 1 86 ? 0.491 28.096 31.688 1.00 15.47 95 ARG A O 1
ATOM 691 N N . LYS A 1 87 ? 0.972 29.554 33.334 1.00 15.68 96 LYS A N 1
ATOM 692 C CA . LYS A 1 87 ? 0.975 30.712 32.443 1.00 17.44 96 LYS A CA 1
ATOM 693 C C . LYS A 1 87 ? 2.070 30.615 31.385 1.00 17.11 96 LYS A C 1
ATOM 694 O O . LYS A 1 87 ? 1.851 30.942 30.216 1.00 17.00 96 LYS A O 1
ATOM 700 N N . ARG A 1 88 ? 3.252 30.171 31.784 1.00 15.18 97 ARG A N 1
ATOM 701 C CA . ARG A 1 88 ? 4.354 30.063 30.843 1.00 14.41 97 ARG A CA 1
ATOM 702 C C . ARG A 1 88 ? 4.025 29.058 29.748 1.00 15.58 97 ARG A C 1
ATOM 703 O O . ARG A 1 88 ? 4.433 29.224 28.590 1.00 17.32 97 ARG A O 1
ATOM 711 N N . LEU A 1 89 ? 3.286 28.013 30.107 1.00 14.13 98 LEU A N 1
ATOM 712 C CA . LEU A 1 89 ? 2.950 26.965 29.145 1.00 14.63 98 LEU A CA 1
ATOM 713 C C . LEU A 1 89 ? 1.841 27.357 28.186 1.00 15.99 98 LEU A C 1
ATOM 714 O O . LEU A 1 89 ? 1.713 26.760 27.117 1.00 17.08 98 LEU A O 1
ATOM 719 N N . THR A 1 90 ? 1.052 28.354 28.565 1.00 13.55 99 THR A N 1
ATOM 720 C CA . THR A 1 90 ? -0.191 28.645 27.863 1.00 17.23 99 THR A CA 1
ATOM 721 C C . THR A 1 90 ? -0.256 30.060 27.291 1.00 15.93 99 THR A C 1
ATOM 722 O O . THR A 1 90 ? -1.338 30.628 27.155 1.00 18.40 99 THR A O 1
ATOM 726 N N . LYS A 1 91 ? 0.899 30.628 26.964 1.00 16.49 100 LYS A N 1
ATOM 727 C CA . LYS A 1 91 ? 0.923 31.917 26.279 1.00 17.36 100 LYS A CA 1
ATOM 728 C C . LYS A 1 91 ? 0.253 31.794 24.913 1.00 17.16 100 LYS A C 1
ATOM 729 O O . LYS A 1 91 ? 0.678 30.994 24.076 1.00 18.26 100 LYS A O 1
ATOM 735 N N . ARG A 1 92 ? -0.797 32.582 24.708 1.00 19.05 101 ARG A N 1
ATOM 736 C CA . ARG A 1 92 ? -1.613 32.494 23.500 1.00 21.60 101 ARG A CA 1
ATOM 737 C C . ARG A 1 92 ? -0.841 32.804 22.223 1.00 19.70 101 ARG A C 1
ATOM 738 O O . ARG A 1 92 ? -1.225 32.368 21.137 1.00 24.28 101 ARG A O 1
ATOM 746 N N . SER A 1 93 ? 0.242 33.559 22.358 1.00 17.07 102 SER A N 1
ATOM 747 C CA . SER A 1 93 ? 1.032 33.975 21.209 1.00 17.35 102 SER A CA 1
ATOM 748 C C . SER A 1 93 ? 2.017 32.901 20.765 1.00 15.95 102 SER A C 1
ATOM 749 O O . SER A 1 93 ? 2.605 33.018 19.690 1.00 16.42 102 SER A O 1
ATOM 752 N N . GLU A 1 94 ? 2.196 31.859 21.576 1.00 14.79 103 GLU A N 1
ATOM 753 C CA . GLU A 1 94 ? 3.187 30.824 21.288 1.00 13.31 103 GLU A CA 1
ATOM 754 C C . GLU A 1 94 ? 2.547 29.520 20.833 1.00 15.00 103 GLU A C 1
ATOM 755 O O . GLU A 1 94 ? 1.862 28.860 21.606 1.00 17.12 103 GLU A O 1
ATOM 761 N N A GLU A 1 95 ? 2.755 29.158 19.571 0.51 13.42 104 GLU A N 1
ATOM 762 N N B GLU A 1 95 ? 2.789 29.144 19.585 0.49 13.98 104 GLU A N 1
ATOM 763 C CA A GLU A 1 95 ? 2.242 27.900 19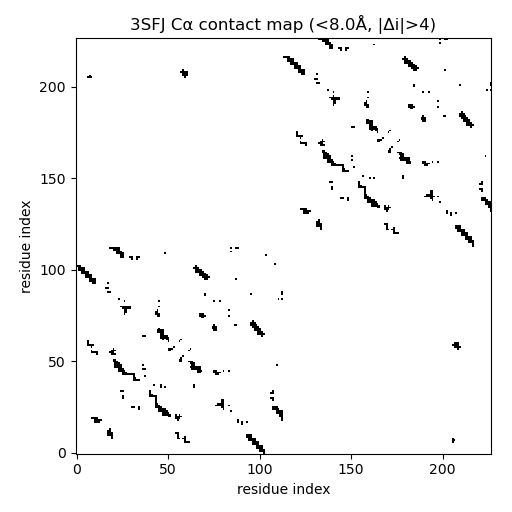.031 0.51 13.97 104 GLU A CA 1
ATOM 764 C CA B GLU A 1 95 ? 2.231 27.916 19.041 0.49 14.15 104 GLU A CA 1
ATOM 765 C C A GLU A 1 95 ? 3.194 26.742 19.305 0.51 12.08 104 GLU A C 1
ATOM 766 C C B GLU A 1 95 ? 3.199 26.740 19.152 0.49 12.43 104 GLU A C 1
ATOM 767 O O A GLU A 1 95 ? 2.775 25.602 19.491 0.51 12.61 104 GLU A O 1
ATOM 768 O O B GLU A 1 95 ? 2.790 25.586 19.081 0.49 12.00 104 GLU A O 1
ATOM 779 N N . VAL A 1 96 ? 4.487 27.042 19.317 1.00 12.02 105 VAL A N 1
ATOM 780 C CA . VAL A 1 96 ? 5.497 26.016 19.523 1.00 12.35 105 VAL A CA 1
ATOM 781 C C . VAL A 1 96 ? 6.207 26.244 20.851 1.00 14.23 105 VAL A C 1
ATOM 782 O O . VAL A 1 96 ? 6.690 27.341 21.129 1.00 17.59 105 VAL A O 1
ATOM 786 N N . VAL A 1 97 ? 6.254 25.211 21.680 1.00 11.58 106 VAL A N 1
ATOM 787 C CA . VAL A 1 97 ? 7.004 25.302 22.920 1.00 13.62 106 VAL A CA 1
ATOM 788 C C . VAL A 1 97 ? 7.948 24.119 23.057 1.00 12.34 106 VAL A C 1
ATOM 789 O O . VAL A 1 97 ? 7.570 22.957 22.885 1.00 13.60 106 VAL A O 1
ATOM 793 N N . ARG A 1 98 ? 9.191 24.443 23.366 1.00 10.63 107 ARG A N 1
ATOM 794 C CA . ARG A 1 98 ? 10.214 23.441 23.599 1.00 10.40 107 ARG A CA 1
ATOM 795 C C . ARG A 1 98 ? 10.387 23.238 25.094 1.00 10.03 107 ARG A C 1
ATOM 796 O O . ARG A 1 98 ? 10.628 24.199 25.845 1.00 12.80 107 ARG A O 1
ATOM 804 N N . LEU A 1 99 ? 10.267 21.991 25.530 1.00 7.59 108 LEU A N 1
ATOM 805 C CA . LEU A 1 99 ? 10.440 21.660 26.929 1.00 8.65 108 LEU A CA 1
ATOM 806 C C 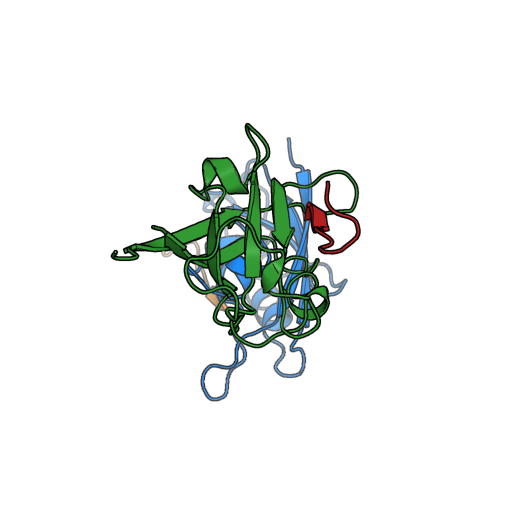. LEU A 1 99 ? 11.714 20.886 27.126 1.00 7.54 108 LEU A C 1
ATOM 807 O O . LEU A 1 99 ? 11.996 19.923 26.411 1.00 9.61 108 LEU A O 1
ATOM 812 N N . LEU A 1 100 ? 12.470 21.316 28.125 1.00 7.24 109 LEU A N 1
ATOM 813 C CA . LEU A 1 100 ? 13.612 20.560 28.609 1.00 7.27 109 LEU A CA 1
ATOM 814 C C . LEU A 1 100 ? 13.105 19.811 29.820 1.00 6.97 109 LEU A C 1
ATOM 815 O O . LEU A 1 100 ? 12.617 20.435 30.756 1.00 8.40 109 LEU A O 1
ATOM 820 N N . VAL A 1 101 ? 13.199 18.490 29.798 1.00 6.95 110 VAL A N 1
ATOM 821 C CA . VAL A 1 101 ? 12.685 17.681 30.902 1.00 7.65 110 VAL A CA 1
ATOM 822 C C . VAL A 1 101 ? 13.713 16.658 31.376 1.00 8.87 110 VAL A C 1
ATOM 823 O O . VAL A 1 101 ? 14.678 16.345 30.662 1.00 9.71 110 VAL A O 1
ATOM 827 N N . THR A 1 102 ? 13.527 16.148 32.585 1.00 8.72 111 THR A N 1
ATOM 828 C CA . THR A 1 102 ? 14.264 14.970 33.010 1.00 10.74 111 THR A CA 1
ATOM 829 C C . THR A 1 102 ? 13.275 13.841 33.295 1.00 9.98 111 THR A C 1
ATOM 830 O O . THR A 1 102 ? 12.132 14.073 33.719 1.00 11.08 111 THR A O 1
ATOM 834 N N . ARG A 1 103 ? 13.720 12.622 33.027 1.00 11.49 112 ARG A N 1
ATOM 835 C CA . ARG A 1 103 ? 12.884 11.436 33.076 1.00 14.40 112 ARG A CA 1
ATOM 836 C C . ARG A 1 103 ? 13.649 10.349 33.823 1.00 16.07 112 ARG A C 1
ATOM 837 O O . ARG A 1 103 ? 14.806 10.081 33.520 1.00 16.80 112 ARG A O 1
ATOM 845 N N A GLN A 1 104 ? 13.011 9.740 34.815 0.42 16.77 113 GLN A N 1
ATOM 846 N N B GLN A 1 104 ? 12.995 9.722 34.793 0.58 16.10 113 GLN A N 1
ATOM 847 C CA A GLN A 1 104 ? 13.672 8.730 35.634 0.42 21.31 113 GLN A CA 1
ATOM 848 C CA B GLN A 1 104 ? 13.628 8.691 35.609 0.58 22.39 113 GLN A CA 1
ATOM 849 C C A GLN A 1 104 ? 13.777 7.400 34.894 0.42 29.61 113 GLN A C 1
ATOM 850 C C B GLN A 1 104 ? 13.702 7.361 34.867 0.58 31.22 113 GLN A C 1
ATOM 851 O O A GLN A 1 104 ? 12.809 6.935 34.292 0.42 33.84 113 GLN A O 1
ATOM 852 O O B GLN A 1 104 ? 12.709 6.893 34.308 0.58 34.08 113 GLN A O 1
ATOM 863 N N . ALA B 2 1 ? -7.549 11.989 42.211 1.00 41.45 1 ALA B N 1
ATOM 864 C CA . ALA B 2 1 ? -7.007 13.321 42.452 1.00 41.18 1 ALA B CA 1
ATOM 865 C C . ALA B 2 1 ? -6.700 13.543 43.933 1.00 40.35 1 ALA B C 1
ATOM 866 O O . ALA B 2 1 ? -7.188 12.812 44.796 1.00 42.22 1 ALA B O 1
ATOM 868 N N . ASN B 2 2 ? -5.889 14.559 44.212 1.00 32.98 2 ASN B N 1
ATOM 869 C CA . ASN B 2 2 ? -5.483 14.888 45.574 1.00 29.12 2 ASN B CA 1
ATOM 870 C C . ASN B 2 2 ? -5.805 16.344 45.878 1.00 31.23 2 ASN B C 1
ATOM 871 O O . ASN B 2 2 ? -5.228 17.249 45.278 1.00 33.31 2 ASN B O 1
ATOM 876 N N . SER B 2 3 ? -6.725 16.572 46.810 1.00 28.96 3 SER B N 1
ATOM 877 C CA . SER B 2 3 ? -7.162 17.929 47.126 1.00 27.12 3 SER B CA 1
ATOM 878 C C . SER B 2 3 ? -6.034 18.814 47.665 1.00 26.56 3 SER B C 1
ATOM 879 O O . SER B 2 3 ? -6.114 20.040 47.596 1.00 35.06 3 SER B O 1
ATOM 882 N N A ARG B 2 4 ? -4.994 18.176 48.197 0.53 25.13 4 ARG B N 1
ATOM 883 N N B ARG B 2 4 ? -4.985 18.203 48.203 0.47 25.10 4 ARG B N 1
ATOM 884 C CA A ARG B 2 4 ? -3.844 18.885 48.751 0.53 24.19 4 ARG B CA 1
ATOM 885 C CA B ARG B 2 4 ? -3.871 18.986 48.727 0.47 23.38 4 ARG B CA 1
ATOM 886 C C A ARG B 2 4 ? -2.705 19.013 47.739 0.53 19.61 4 ARG B C 1
ATOM 887 C C B ARG B 2 4 ? -2.810 19.257 47.670 0.47 20.49 4 ARG B C 1
ATOM 888 O O A ARG B 2 4 ? -1.593 19.398 48.092 0.53 20.42 4 ARG B O 1
ATOM 889 O O B ARG B 2 4 ? -1.848 19.973 47.930 0.47 20.78 4 ARG B O 1
ATOM 904 N N . TRP B 2 5 ? -2.985 18.684 46.483 1.00 20.50 5 TRP B N 1
ATOM 905 C CA . TRP B 2 5 ? -1.984 18.805 45.428 1.00 16.39 5 TRP B CA 1
ATOM 906 C C . TRP B 2 5 ? -2.677 18.994 44.089 1.00 14.37 5 TRP B C 1
ATOM 907 O O . TRP B 2 5 ? -2.906 18.032 43.359 1.00 16.44 5 TRP B O 1
ATOM 918 N N . PRO B 2 6 ? -3.014 20.244 43.769 1.00 16.54 6 PRO B N 1
ATOM 919 C CA . PRO B 2 6 ? -3.789 20.532 42.565 1.00 15.08 6 PRO B CA 1
ATOM 920 C C . PRO B 2 6 ? -3.007 20.245 41.289 1.00 12.94 6 PRO B C 1
ATOM 921 O O . PRO B 2 6 ? -1.784 20.381 41.231 1.00 12.68 6 PRO B O 1
ATOM 925 N N . THR B 2 7 ? -3.730 19.833 40.256 1.00 12.47 7 THR B N 1
ATOM 926 C CA . THR B 2 7 ? -3.138 19.738 38.925 1.00 10.99 7 THR B CA 1
ATOM 927 C C . THR B 2 7 ? -3.909 20.632 37.955 1.00 11.47 7 THR B C 1
ATOM 928 O O . THR B 2 7 ? -5.085 20.952 38.193 1.00 12.81 7 THR B O 1
ATOM 932 N N . SER B 2 8 ? -3.251 21.035 36.875 1.00 9.57 8 SER B N 1
ATOM 933 C CA . SER B 2 8 ? -3.838 21.911 35.871 1.00 11.26 8 SER B CA 1
ATOM 934 C C . SER B 2 8 ? -3.715 21.300 34.495 1.00 9.17 8 SER B C 1
ATOM 935 O O . SER B 2 8 ? -2.653 20.802 34.117 1.00 9.32 8 SER B O 1
ATOM 938 N N . ILE B 2 9 ? -4.805 21.378 33.733 1.00 9.18 9 ILE B N 1
ATOM 939 C CA . ILE B 2 9 ? -4.837 20.932 32.350 1.00 9.22 9 ILE B CA 1
ATOM 940 C C . ILE B 2 9 ? -4.367 22.076 31.469 1.00 10.77 9 ILE B C 1
ATOM 941 O O . ILE B 2 9 ? -4.838 23.211 31.614 1.00 13.31 9 ILE B O 1
ATOM 946 N N . ILE B 2 10 ? -3.414 21.799 30.584 1.00 10.33 10 ILE B N 1
ATOM 947 C CA . ILE B 2 10 ? -2.935 22.823 29.642 1.00 13.15 10 ILE B CA 1
ATOM 948 C C . ILE B 2 10 ? -2.864 22.307 28.211 1.00 9.96 10 ILE B C 1
ATOM 949 O O . ILE B 2 10 ? -2.888 21.104 27.953 1.00 10.86 10 ILE B O 1
ATOM 955 N N . VAL C 1 1 ? -6.946 -9.988 -3.379 1.00 61.67 10 VAL C N 1
ATOM 956 C CA . VAL C 1 1 ? -8.089 -10.685 -2.800 1.00 65.11 10 VAL C CA 1
ATOM 957 C C . VAL C 1 1 ? -8.870 -9.795 -1.833 1.00 64.88 10 VAL C C 1
ATOM 958 O O . VAL C 1 1 ? -9.995 -9.381 -2.124 1.00 66.87 10 VAL C O 1
ATOM 962 N N . THR C 1 2 ? -8.269 -9.510 -0.683 1.00 61.33 11 THR C N 1
ATOM 963 C CA . THR C 1 2 ? -8.872 -8.619 0.297 1.00 56.83 11 THR C CA 1
ATOM 964 C C . THR C 1 2 ? -7.821 -8.084 1.266 1.00 45.22 11 THR C C 1
ATOM 965 O O . THR C 1 2 ? -7.033 -8.841 1.835 1.00 47.60 11 THR C O 1
ATOM 969 N N . ALA C 1 3 ? -7.806 -6.768 1.436 1.00 27.85 12 ALA C N 1
ATOM 970 C CA . ALA C 1 3 ? -6.873 -6.133 2.350 1.00 21.79 12 ALA C CA 1
ATOM 971 C C . ALA C 1 3 ? -7.539 -5.932 3.704 1.00 18.92 12 ALA C C 1
ATOM 972 O O . ALA C 1 3 ? -8.748 -5.697 3.778 1.00 23.49 12 ALA C O 1
ATOM 974 N N . VAL C 1 4 ? -6.754 -6.044 4.771 1.00 16.99 13 VAL C N 1
ATOM 975 C CA . VAL C 1 4 ? -7.242 -5.784 6.119 1.00 16.33 13 VAL C CA 1
ATOM 976 C C . VAL C 1 4 ? -6.580 -4.517 6.649 1.00 12.40 13 VAL C C 1
ATOM 977 O O . VAL C 1 4 ? -5.384 -4.309 6.449 1.00 13.32 13 VAL C O 1
ATOM 981 N N . VAL C 1 5 ? -7.356 -3.666 7.305 1.00 11.50 14 VAL C N 1
ATOM 982 C CA . VAL C 1 5 ? -6.866 -2.419 7.871 1.00 10.56 14 VAL C CA 1
ATOM 983 C C . VAL C 1 5 ? -6.185 -2.680 9.205 1.00 10.28 14 VAL C C 1
ATOM 984 O O . VAL C 1 5 ? -6.731 -3.370 10.069 1.00 11.09 14 VAL C O 1
ATOM 988 N N . GLN C 1 6 ? -4.993 -2.128 9.383 1.00 9.45 15 GLN C N 1
ATOM 989 C CA . GLN C 1 6 ? -4.299 -2.234 10.652 1.00 9.49 15 GLN C CA 1
ATOM 990 C C . GLN C 1 6 ? -3.902 -0.845 11.087 1.00 8.27 15 GLN C C 1
ATOM 991 O O . GLN C 1 6 ? -3.602 0.021 10.252 1.00 9.63 15 GLN C O 1
ATOM 997 N N . ARG C 1 7 ? -3.893 -0.624 12.391 1.00 9.90 16 ARG C N 1
ATOM 998 C CA . ARG C 1 7 ? -3.461 0.649 12.936 1.00 9.60 16 ARG C CA 1
ATOM 999 C C . ARG C 1 7 ? -2.305 0.401 13.873 1.00 9.71 16 ARG C C 1
ATOM 1000 O O . ARG C 1 7 ? -2.425 -0.375 14.822 1.00 13.26 16 ARG C O 1
ATOM 1008 N N . VAL C 1 8 ? -1.169 1.023 13.594 1.00 8.39 17 VAL C N 1
ATOM 1009 C CA . VAL C 1 8 ? -0.034 0.786 14.467 1.00 11.83 17 VAL C CA 1
ATOM 1010 C C . VAL C 1 8 ? 0.466 2.089 15.039 1.00 11.19 17 VAL C C 1
ATOM 1011 O O . VAL C 1 8 ? 0.270 3.164 14.473 1.00 13.78 17 VAL C O 1
ATOM 1015 N N . GLU C 1 9 ? 1.086 1.981 16.193 1.00 9.04 18 GLU C N 1
ATOM 1016 C CA . GLU C 1 9 ? 1.532 3.144 16.927 1.00 9.86 18 GLU C CA 1
ATOM 1017 C C . GLU C 1 9 ? 3.002 2.928 17.207 1.00 9.01 18 GLU C C 1
ATOM 1018 O O . GLU C 1 9 ? 3.362 2.085 18.024 1.00 10.33 18 GLU C O 1
ATOM 1024 N N . ILE C 1 10 ? 3.840 3.666 16.483 1.00 9.07 19 ILE C N 1
ATOM 1025 C CA . ILE C 1 10 ? 5.282 3.510 16.587 1.00 8.80 19 ILE C CA 1
ATOM 1026 C C . ILE C 1 10 ? 5.887 4.563 17.496 1.00 10.18 19 ILE C C 1
ATOM 1027 O O . ILE C 1 10 ? 5.639 5.754 17.336 1.00 11.25 19 ILE C O 1
ATOM 1032 N N . HIS C 1 11 ? 6.688 4.110 18.455 1.00 10.21 20 HIS C N 1
ATOM 1033 C CA . HIS C 1 11 ? 7.447 5.003 19.322 1.00 11.41 20 HIS C CA 1
ATOM 1034 C C . HIS C 1 11 ? 8.881 5.009 18.839 1.00 11.78 20 HIS C C 1
ATOM 1035 O O . HIS C 1 11 ? 9.580 4.008 18.942 1.00 13.73 20 HIS C O 1
ATOM 1042 N N . LYS C 1 12 ? 9.299 6.127 18.258 1.00 11.74 21 LYS C N 1
ATOM 1043 C CA . LYS C 1 12 ? 10.620 6.192 17.639 1.00 12.86 21 LYS C CA 1
ATOM 1044 C C . LYS C 1 12 ? 11.737 5.935 18.659 1.00 13.43 21 LYS C C 1
ATOM 1045 O O . LYS C 1 12 ? 11.578 6.196 19.851 1.00 14.90 21 LYS C O 1
ATOM 1051 N N . LEU C 1 13 ? 12.864 5.415 18.176 1.00 13.70 22 LEU C N 1
ATOM 1052 C CA . LEU C 1 13 ? 14.028 5.106 19.004 1.00 18.60 22 LEU C CA 1
ATOM 1053 C C . LEU C 1 13 ? 15.136 6.087 18.714 1.00 17.72 22 LEU C C 1
ATOM 1054 O O . LEU C 1 13 ? 15.504 6.302 17.561 1.00 17.39 22 LEU C O 1
ATOM 1059 N N A ARG C 1 14 ? 15.690 6.685 19.761 0.43 19.82 23 ARG C N 1
ATOM 1060 N N B ARG C 1 14 ? 15.688 6.681 19.763 0.57 19.56 23 ARG C N 1
ATOM 1061 C CA A ARG C 1 14 ? 16.813 7.588 19.563 0.43 22.19 23 ARG C CA 1
ATOM 1062 C CA B ARG C 1 14 ? 16.819 7.571 19.573 0.57 22.21 23 ARG C CA 1
ATOM 1063 C C A ARG C 1 14 ? 18.066 6.806 19.183 0.43 21.46 23 ARG C C 1
ATOM 1064 C C B ARG C 1 14 ? 18.057 6.780 19.170 0.57 21.22 23 ARG C C 1
ATOM 1065 O O A ARG C 1 14 ? 18.456 5.862 19.872 0.43 24.49 23 ARG C O 1
ATOM 1066 O O B ARG C 1 14 ? 18.426 5.802 19.824 0.57 23.24 23 ARG C O 1
ATOM 1081 N N . GLN C 1 15 ? 18.671 7.189 18.066 1.00 21.77 24 GLN C N 1
ATOM 1082 C CA . GLN C 1 15 ? 19.964 6.651 17.666 1.00 24.57 24 GLN C CA 1
ATOM 1083 C C . GLN C 1 15 ? 20.841 7.854 17.371 1.00 27.12 24 GLN C C 1
ATOM 1084 O O . GLN C 1 15 ? 20.778 8.425 16.286 1.00 27.56 24 GLN C O 1
ATOM 1090 N N . GLY C 1 16 ? 21.635 8.265 18.350 1.00 31.16 25 GLY C N 1
ATOM 1091 C CA . GLY C 1 16 ? 22.398 9.490 18.210 1.00 35.86 25 GLY C CA 1
ATOM 1092 C C . GLY C 1 16 ? 21.462 10.686 18.191 1.00 26.63 25 GLY C C 1
ATOM 1093 O O . GLY C 1 16 ? 20.599 10.818 19.057 1.00 27.88 25 GLY C O 1
ATOM 1094 N N . GLU C 1 17 ? 21.625 11.553 17.198 1.00 27.07 26 GLU C N 1
ATOM 1095 C CA . GLU C 1 17 ? 20.808 12.761 17.104 1.00 33.84 26 GLU C CA 1
ATOM 1096 C C . GLU C 1 17 ? 19.482 12.525 16.381 1.00 28.66 26 GLU C C 1
ATOM 1097 O O . GLU C 1 17 ? 18.641 13.423 16.297 1.00 32.88 26 GLU C O 1
ATOM 1103 N N . ASN C 1 18 ? 19.296 11.317 15.861 1.00 23.99 27 ASN C N 1
ATOM 1104 C CA . ASN C 1 18 ? 18.088 11.002 15.100 1.00 26.63 27 ASN C CA 1
ATOM 1105 C C . ASN C 1 18 ? 17.082 10.146 15.865 1.00 22.67 27 ASN C C 1
ATOM 1106 O O . ASN C 1 18 ? 17.462 9.387 16.752 1.00 24.90 27 ASN C O 1
ATOM 1111 N N . LEU C 1 19 ? 15.804 10.282 15.505 1.00 20.73 28 LEU C N 1
ATOM 1112 C CA . LEU C 1 19 ? 14.732 9.410 15.981 1.00 18.53 28 LEU C CA 1
ATOM 1113 C C . LEU C 1 19 ? 14.337 8.499 14.836 1.00 15.50 28 LEU C C 1
ATOM 1114 O O . LEU C 1 19 ? 13.888 8.963 13.793 1.00 23.22 28 LEU C O 1
ATOM 1119 N N . ILE C 1 20 ? 14.493 7.201 15.034 1.00 13.96 29 ILE C N 1
ATOM 1120 C CA . ILE C 1 20 ? 14.297 6.290 13.921 1.00 14.00 29 ILE C CA 1
ATOM 1121 C C . ILE C 1 20 ? 13.123 5.365 14.155 1.00 11.72 29 ILE C C 1
ATOM 1122 O O . ILE C 1 20 ? 12.702 5.116 15.279 1.00 12.29 29 ILE C O 1
ATOM 1127 N N . LEU C 1 21 ? 12.611 4.869 13.043 1.00 11.46 30 LEU C N 1
ATOM 1128 C CA . LEU C 1 21 ? 11.397 4.076 13.059 1.00 10.26 30 LEU C CA 1
ATOM 1129 C C . LEU C 1 21 ? 11.689 2.603 12.830 1.00 10.44 30 LEU C C 1
ATOM 1130 O O . LEU C 1 21 ? 10.888 1.744 13.206 1.00 11.77 30 LEU C O 1
ATOM 1135 N N . GLY C 1 22 ? 12.827 2.298 12.219 1.00 10.61 31 GLY C N 1
ATOM 1136 C CA . GLY C 1 22 ? 13.187 0.913 12.005 1.00 11.25 31 GLY C CA 1
ATOM 1137 C C . GLY C 1 22 ? 12.486 0.232 10.836 1.00 9.27 31 GLY C C 1
ATOM 1138 O O . GLY C 1 22 ? 12.188 -0.957 10.913 1.00 9.84 31 GLY C O 1
ATOM 1139 N N . PHE C 1 23 ? 12.220 0.958 9.749 1.00 8.64 32 PHE C N 1
ATOM 1140 C CA . PHE C 1 23 ? 11.711 0.306 8.550 1.00 7.67 32 PHE C CA 1
ATOM 1141 C C . PHE C 1 23 ? 12.111 1.101 7.335 1.00 7.86 32 PHE C C 1
ATOM 1142 O O . PHE C 1 23 ? 12.678 2.184 7.450 1.00 8.97 32 PHE C O 1
ATOM 1150 N N . SER C 1 24 ? 11.844 0.528 6.168 1.00 7.01 33 SER C N 1
ATOM 1151 C CA . SER C 1 24 ? 12.131 1.186 4.908 1.00 7.76 33 SER C CA 1
ATOM 1152 C C . SER C 1 24 ? 10.875 1.282 4.061 1.00 6.79 33 SER C C 1
ATOM 1153 O O . SER C 1 24 ? 9.960 0.465 4.202 1.00 7.56 33 SER C O 1
ATOM 1156 N N . ILE C 1 25 ? 10.825 2.296 3.200 1.00 7.24 34 ILE C N 1
ATOM 1157 C CA . ILE C 1 25 ? 9.688 2.511 2.312 1.00 8.58 34 ILE C CA 1
ATOM 1158 C C . ILE C 1 25 ? 10.106 2.596 0.852 1.00 7.44 34 ILE C C 1
ATOM 1159 O O . ILE C 1 25 ? 11.222 3.031 0.514 1.00 9.12 34 ILE C O 1
ATOM 1164 N N . GLY C 1 26 ? 9.188 2.175 -0.011 1.00 8.96 35 GLY C N 1
ATOM 1165 C CA . GLY C 1 26 ? 9.276 2.378 -1.445 1.00 8.72 35 GLY C CA 1
ATOM 1166 C C . GLY C 1 26 ? 7.980 2.985 -1.953 1.00 8.92 35 GLY C C 1
ATOM 1167 O O . GLY C 1 26 ? 6.955 2.956 -1.267 1.00 9.48 35 GLY C O 1
ATOM 1168 N N . GLY C 1 27 ? 8.023 3.544 -3.153 1.00 9.41 36 GLY C N 1
ATOM 1169 C CA . GLY C 1 27 ? 6.824 4.062 -3.789 1.00 10.66 36 GLY C CA 1
ATOM 1170 C C . GLY C 1 27 ? 6.714 5.571 -3.772 1.00 10.66 36 GLY C C 1
ATOM 1171 O O . GLY C 1 27 ? 7.668 6.280 -3.433 1.00 12.64 36 GLY C O 1
ATOM 1172 N N . GLY C 1 28 ? 5.545 6.069 -4.173 1.00 11.16 37 GLY C N 1
ATOM 1173 C CA . GLY C 1 28 ? 5.317 7.497 -4.294 1.00 13.80 37 GLY C CA 1
ATOM 1174 C C . GLY C 1 28 ? 4.919 7.863 -5.713 1.00 14.03 37 GLY C C 1
ATOM 1175 O O . GLY C 1 28 ? 5.251 7.151 -6.666 1.00 14.26 37 GLY C O 1
ATOM 1176 N N . ILE C 1 29 ? 4.222 8.986 -5.869 1.00 15.34 38 ILE C N 1
ATOM 1177 C CA . ILE C 1 29 ? 3.659 9.341 -7.172 1.00 16.14 38 ILE C CA 1
ATOM 1178 C C . ILE C 1 29 ? 4.716 9.677 -8.207 1.00 18.46 38 ILE C C 1
ATOM 1179 O O . ILE C 1 29 ? 4.414 9.744 -9.400 1.00 19.65 38 ILE C O 1
ATOM 1184 N N . ASP C 1 30 ? 5.946 9.902 -7.759 1.00 18.43 39 ASP C N 1
ATOM 1185 C CA . ASP C 1 30 ? 7.043 10.235 -8.656 1.00 18.48 39 ASP C CA 1
ATOM 1186 C C . ASP C 1 30 ? 7.863 9.006 -9.051 1.00 16.54 39 ASP C C 1
ATOM 1187 O O . ASP C 1 30 ? 8.824 9.112 -9.812 1.00 19.02 39 ASP C O 1
ATOM 1192 N N . GLN C 1 31 ? 7.462 7.838 -8.562 1.00 15.91 40 GLN C N 1
ATOM 1193 C CA . GLN C 1 31 ? 8.210 6.606 -8.808 1.00 15.08 40 GLN C CA 1
ATOM 1194 C C . GLN C 1 31 ? 7.492 5.703 -9.813 1.00 16.06 40 GLN C C 1
ATOM 1195 O O . GLN C 1 31 ? 6.327 5.922 -10.134 1.00 16.52 40 GLN C O 1
ATOM 1201 N N . ASP C 1 32 ? 8.199 4.689 -10.301 1.00 15.12 41 ASP C N 1
ATOM 1202 C CA . ASP C 1 32 ? 7.669 3.765 -11.298 1.00 16.21 41 ASP C CA 1
ATOM 1203 C C . ASP C 1 32 ? 6.926 2.642 -10.576 1.00 15.29 41 ASP C C 1
ATOM 1204 O O . ASP C 1 32 ? 7.552 1.768 -9.964 1.00 15.25 41 ASP C O 1
ATOM 1209 N N . PRO C 1 33 ? 5.583 2.669 -10.611 1.00 15.57 42 PRO C N 1
ATOM 1210 C CA . PRO C 1 33 ? 4.837 1.683 -9.822 1.00 15.57 42 PRO C CA 1
ATOM 1211 C C . PRO C 1 33 ? 4.980 0.260 -10.362 1.00 16.50 42 PRO C C 1
ATOM 1212 O O . PRO C 1 33 ? 4.670 -0.691 -9.649 1.00 16.44 42 PRO C O 1
ATOM 1216 N N . SER C 1 34 ? 5.464 0.102 -11.589 1.00 15.83 43 SER C N 1
ATOM 1217 C CA . SER C 1 34 ? 5.607 -1.237 -12.150 1.00 16.40 43 SER C CA 1
ATOM 1218 C C . SER C 1 34 ? 6.708 -2.009 -11.423 1.00 18.01 43 SER C C 1
ATOM 1219 O O . SER C 1 34 ? 6.788 -3.233 -11.530 1.00 22.32 43 SER C O 1
ATOM 1222 N N . GLN C 1 35 ? 7.550 -1.283 -10.692 1.00 15.06 44 GLN C N 1
ATOM 1223 C CA . GLN C 1 35 ? 8.715 -1.867 -10.026 1.00 15.76 44 GLN C CA 1
ATOM 1224 C C . GLN C 1 35 ? 8.469 -2.243 -8.564 1.00 16.97 44 GLN C C 1
ATOM 1225 O O . GLN C 1 35 ? 9.375 -2.725 -7.883 1.00 16.25 44 GLN C O 1
ATOM 1231 N N . ASN C 1 36 ? 7.257 -2.006 -8.078 1.00 14.78 45 ASN C N 1
ATOM 1232 C CA . ASN C 1 36 ? 6.900 -2.334 -6.704 1.00 14.69 45 ASN C CA 1
ATOM 1233 C C . ASN C 1 36 ? 6.523 -3.807 -6.631 1.00 15.94 45 ASN C C 1
ATOM 1234 O O . ASN C 1 36 ? 5.556 -4.219 -7.254 1.00 17.04 45 ASN C O 1
ATOM 1239 N N . PRO C 1 37 ? 7.296 -4.614 -5.888 1.00 16.88 46 PRO C N 1
ATOM 1240 C CA . PRO C 1 37 ? 7.011 -6.053 -5.856 1.00 18.67 46 PRO C CA 1
ATOM 1241 C C . PRO C 1 37 ? 5.866 -6.434 -4.917 1.00 22.38 46 PRO C C 1
ATOM 1242 O O . PRO C 1 37 ? 5.442 -7.592 -4.920 1.00 24.07 46 PRO C O 1
ATOM 1246 N N . PHE C 1 38 ? 5.358 -5.473 -4.149 1.00 19.89 47 PHE C N 1
ATOM 1247 C CA . PHE C 1 38 ? 4.406 -5.765 -3.076 1.00 21.59 47 PHE C CA 1
ATOM 1248 C C . PHE C 1 38 ? 2.958 -5.452 -3.430 1.00 23.16 47 PHE C C 1
ATOM 1249 O O . PHE C 1 38 ? 2.037 -5.994 -2.818 1.00 24.93 47 PHE C O 1
ATOM 1257 N N . SER C 1 39 ? 2.749 -4.573 -4.403 1.00 20.63 48 SER C N 1
ATOM 1258 C CA . SER C 1 39 ? 1.404 -4.125 -4.747 1.00 20.18 48 SER C CA 1
ATOM 1259 C C . SER C 1 39 ? 0.646 -5.151 -5.576 1.00 23.30 48 SER C C 1
ATOM 1260 O O . SER C 1 39 ? 1.246 -5.985 -6.253 1.00 26.83 48 SER C O 1
ATOM 1263 N N . GLU C 1 40 ? -0.679 -5.082 -5.526 1.00 25.95 49 GLU C N 1
ATOM 1264 C CA . GLU C 1 40 ? -1.514 -5.951 -6.346 1.00 30.91 49 GLU C CA 1
ATOM 1265 C C . GLU C 1 40 ? -1.707 -5.348 -7.737 1.00 28.46 49 GLU C C 1
ATOM 1266 O O . GLU C 1 40 ? -1.718 -6.058 -8.743 1.00 32.02 49 GLU C O 1
ATOM 1272 N N . ASP C 1 41 ? -1.848 -4.028 -7.777 1.00 24.25 50 ASP C N 1
ATOM 1273 C CA . ASP C 1 41 ? -2.076 -3.289 -9.013 1.00 25.15 50 ASP C CA 1
ATOM 1274 C C . ASP C 1 41 ? -0.804 -2.514 -9.335 1.00 21.65 50 ASP C C 1
ATOM 1275 O O . ASP C 1 41 ? -0.384 -1.674 -8.542 1.00 18.98 50 ASP C O 1
ATOM 1280 N N . LYS C 1 42 ? -0.197 -2.794 -10.487 1.00 22.60 51 LYS C N 1
ATOM 1281 C CA . LYS C 1 42 ? 1.103 -2.212 -10.818 1.00 21.93 51 LYS C CA 1
ATOM 1282 C C . LYS C 1 42 ? 1.032 -0.769 -11.311 1.00 20.53 51 LYS C C 1
ATOM 1283 O O . LYS C 1 42 ? 2.024 -0.226 -11.791 1.00 21.45 51 LYS C O 1
ATOM 1289 N N . THR C 1 43 ? -0.138 -0.151 -11.181 1.00 19.44 52 THR C N 1
ATOM 1290 C CA . THR C 1 43 ? -0.257 1.292 -11.361 1.00 19.24 52 THR C CA 1
ATOM 1291 C C . THR C 1 43 ? -0.412 1.998 -10.011 1.00 16.13 52 THR C C 1
ATOM 1292 O O . THR C 1 43 ? -0.554 3.217 -9.961 1.00 19.68 52 THR C O 1
ATOM 1296 N N . ASP C 1 44 ? -0.390 1.226 -8.924 1.00 17.40 53 ASP C N 1
ATOM 1297 C CA . ASP C 1 44 ? -0.551 1.748 -7.568 1.00 16.74 53 ASP C CA 1
ATOM 1298 C C . ASP C 1 44 ? 0.713 2.496 -7.168 1.00 12.86 53 ASP C C 1
ATOM 1299 O O . ASP C 1 44 ? 1.772 1.896 -7.021 1.00 14.24 53 ASP C O 1
ATOM 1304 N N . LYS C 1 45 ? 0.596 3.804 -6.970 1.00 14.37 54 LYS C N 1
ATOM 1305 C CA . LYS C 1 45 ? 1.757 4.643 -6.699 1.00 14.24 54 LYS C CA 1
ATOM 1306 C C . LYS C 1 45 ? 1.958 4.936 -5.213 1.00 14.36 54 LYS C C 1
ATOM 1307 O O . LYS C 1 45 ? 2.742 5.816 -4.841 1.00 14.45 54 LYS C O 1
ATOM 1313 N N . GLY C 1 46 ? 1.269 4.176 -4.368 1.00 11.70 55 GLY C N 1
ATOM 1314 C CA . GLY C 1 46 ? 1.343 4.393 -2.940 1.00 11.31 55 GLY C CA 1
ATOM 1315 C C . GLY C 1 46 ? 2.657 4.015 -2.281 1.00 9.70 55 GLY C C 1
ATOM 1316 O O . GLY C 1 46 ? 3.579 3.471 -2.908 1.00 11.11 55 GLY C O 1
ATOM 1317 N N . ILE C 1 47 ? 2.716 4.299 -0.990 1.00 9.21 56 ILE C N 1
ATOM 1318 C CA . ILE C 1 47 ? 3.895 4.069 -0.176 1.00 10.06 56 ILE C CA 1
ATOM 1319 C C . ILE C 1 47 ? 3.766 2.713 0.484 1.00 8.97 56 ILE C C 1
ATOM 1320 O O . ILE C 1 47 ? 2.773 2.438 1.156 1.00 10.06 56 ILE C O 1
ATOM 1325 N N . TYR C 1 48 ? 4.767 1.864 0.304 1.00 8.21 57 TYR C N 1
ATOM 1326 C CA . TYR C 1 48 ? 4.774 0.518 0.856 1.00 8.16 57 TYR C CA 1
ATOM 1327 C C . TYR C 1 48 ? 5.988 0.309 1.746 1.00 8.27 57 TYR C C 1
ATOM 1328 O O . TYR C 1 48 ? 7.071 0.852 1.492 1.00 8.59 57 TYR C O 1
ATOM 1337 N N . VAL C 1 49 ? 5.810 -0.503 2.777 1.00 7.44 58 VAL C N 1
ATOM 1338 C CA . VAL C 1 49 ? 6.888 -0.921 3.657 1.00 7.15 58 VAL C CA 1
ATOM 1339 C C . VAL C 1 49 ? 7.668 -2.004 2.936 1.00 7.77 58 VAL C C 1
ATOM 1340 O O . VAL C 1 49 ? 7.117 -3.030 2.549 1.00 10.24 58 VAL C O 1
ATOM 1344 N N . THR C 1 50 ? 8.969 -1.782 2.758 1.00 7.94 59 THR C N 1
ATOM 1345 C CA . THR C 1 50 ? 9.792 -2.695 1.964 1.00 9.66 59 THR C CA 1
ATOM 1346 C C . THR C 1 50 ? 10.734 -3.555 2.798 1.00 10.74 59 THR C C 1
ATOM 1347 O O . THR C 1 50 ? 11.314 -4.514 2.294 1.00 13.38 59 THR C O 1
ATOM 1351 N N . ARG C 1 51 ? 10.879 -3.212 4.071 1.00 10.37 60 ARG C N 1
ATOM 1352 C CA . ARG C 1 51 ? 11.809 -3.896 4.960 1.00 9.52 60 ARG C CA 1
ATOM 1353 C C . ARG C 1 51 ? 11.473 -3.440 6.359 1.00 9.22 60 ARG C C 1
ATOM 1354 O O . ARG C 1 51 ? 11.078 -2.288 6.550 1.00 8.61 60 ARG C O 1
ATOM 1362 N N . VAL C 1 52 ? 11.604 -4.345 7.325 1.00 10.15 61 VAL C N 1
ATOM 1363 C CA . VAL C 1 52 ? 11.392 -4.017 8.719 1.00 10.58 61 VAL C CA 1
ATOM 1364 C C . VAL C 1 52 ? 12.580 -4.543 9.526 1.00 12.08 61 VAL C C 1
ATOM 1365 O O . VAL C 1 52 ? 12.980 -5.696 9.378 1.00 13.54 61 VAL C O 1
ATOM 1369 N N . SER C 1 53 ? 13.135 -3.703 10.391 1.00 10.35 62 SER C N 1
ATOM 1370 C CA . SER C 1 53 ? 14.317 -4.076 11.161 1.00 13.65 62 SER C CA 1
ATOM 1371 C C . SER C 1 53 ? 13.940 -4.947 12.362 1.00 14.05 62 SER C C 1
ATOM 1372 O O . SER C 1 53 ? 13.093 -4.581 13.174 1.00 13.63 62 SER C O 1
ATOM 1375 N N . GLU C 1 54 ? 14.538 -6.131 12.487 1.00 14.98 63 GLU C N 1
ATOM 1376 C CA . GLU C 1 54 ? 14.291 -7.050 13.611 1.00 19.59 63 GLU C CA 1
ATOM 1377 C C . GLU C 1 54 ? 14.590 -6.309 14.867 1.00 17.48 63 GLU C C 1
ATOM 1378 O O . GLU C 1 54 ? 15.577 -5.744 15.010 1.00 20.82 63 GLU C O 1
ATOM 1384 N N . GLY C 1 55 ? 13.622 -6.304 15.779 1.00 19.30 64 GLY C N 1
ATOM 1385 C CA . GLY C 1 55 ? 13.751 -5.711 17.089 1.00 24.16 64 GLY C CA 1
ATOM 1386 C C . GLY C 1 55 ? 13.513 -4.218 17.140 1.00 23.18 64 GLY C C 1
ATOM 1387 O O . GLY C 1 55 ? 13.546 -3.635 18.218 1.00 24.58 64 GLY C O 1
ATOM 1388 N N . GLY C 1 56 ? 13.252 -3.596 15.992 1.00 16.96 65 GLY C N 1
ATOM 1389 C CA . GLY C 1 56 ? 13.113 -2.154 15.957 1.00 15.20 65 GLY C CA 1
ATOM 1390 C C . GLY C 1 56 ? 11.712 -1.673 16.296 1.00 12.89 65 GLY C C 1
ATOM 1391 O O . GLY C 1 56 ? 10.795 -2.476 16.494 1.00 14.92 65 GLY C O 1
ATOM 1392 N N . PRO C 1 57 ? 11.535 -0.350 16.370 1.00 12.74 66 PRO C N 1
ATOM 1393 C CA . PRO C 1 57 ? 10.240 0.197 16.799 1.00 12.79 66 PRO C CA 1
ATOM 1394 C C . PRO C 1 57 ? 9.066 -0.236 15.922 1.00 11.24 66 PRO C C 1
ATOM 1395 O O . PRO C 1 57 ? 7.980 -0.531 16.429 1.00 11.21 66 PRO C O 1
ATOM 1399 N N . ALA C 1 58 ? 9.256 -0.254 14.612 1.00 9.41 67 ALA C N 1
ATOM 1400 C CA . ALA C 1 58 ? 8.180 -0.648 13.702 1.00 8.99 67 ALA C CA 1
ATOM 1401 C C . ALA C 1 58 ? 7.788 -2.110 13.888 1.00 8.14 67 ALA C C 1
ATOM 1402 O O . ALA C 1 58 ? 6.601 -2.437 13.925 1.00 8.64 67 ALA C O 1
ATOM 1404 N N . GLU C 1 59 ? 8.774 -2.993 14.041 1.00 10.37 68 GLU C N 1
ATOM 1405 C CA . GLU C 1 59 ? 8.471 -4.401 14.260 1.00 10.49 68 GLU C CA 1
ATOM 1406 C C . GLU C 1 59 ? 7.657 -4.581 15.543 1.00 10.44 68 GLU C C 1
ATOM 1407 O O . GLU C 1 59 ? 6.636 -5.281 15.570 1.00 11.34 68 GLU C O 1
ATOM 1413 N N . ILE C 1 60 ? 8.105 -3.928 16.607 1.00 10.99 69 ILE C N 1
ATOM 1414 C CA . ILE C 1 60 ? 7.443 -4.042 17.902 1.00 11.73 69 ILE C CA 1
ATOM 1415 C C . ILE C 1 60 ? 5.995 -3.565 17.815 1.00 11.56 69 ILE C C 1
ATOM 1416 O O . ILE C 1 60 ? 5.089 -4.146 18.414 1.00 12.02 69 ILE C O 1
ATOM 1421 N N . ALA C 1 61 ? 5.788 -2.497 17.059 1.00 9.37 70 ALA C N 1
ATOM 1422 C CA . ALA C 1 61 ? 4.462 -1.917 16.864 1.00 10.02 70 ALA C CA 1
ATOM 1423 C C . ALA C 1 61 ? 3.552 -2.779 15.988 1.00 8.61 70 ALA C C 1
ATOM 1424 O O . ALA C 1 61 ? 2.341 -2.549 15.960 1.00 10.21 70 ALA C O 1
ATOM 1426 N N . GLY C 1 62 ? 4.109 -3.736 15.255 1.00 10.08 71 GLY C N 1
ATOM 1427 C CA . GLY C 1 62 ? 3.290 -4.607 14.426 1.00 10.38 71 GLY C CA 1
ATOM 1428 C C . GLY C 1 62 ? 3.338 -4.363 12.923 1.00 8.61 71 GLY C C 1
ATOM 1429 O O . GLY C 1 62 ? 2.603 -5.001 12.172 1.00 10.71 71 GLY C O 1
ATOM 1430 N N . LEU C 1 63 ? 4.221 -3.481 12.469 1.00 8.71 72 LEU C N 1
ATOM 1431 C CA . LEU C 1 63 ? 4.348 -3.218 11.037 1.00 8.23 72 LEU C CA 1
ATOM 1432 C C . LEU C 1 63 ? 4.967 -4.430 10.342 1.00 9.01 72 LEU C C 1
ATOM 1433 O O . LEU C 1 63 ? 5.833 -5.112 10.913 1.00 10.59 72 LEU C O 1
ATOM 1438 N N . GLN C 1 64 ? 4.543 -4.699 9.110 1.00 9.38 73 GLN C N 1
ATOM 1439 C CA . GLN C 1 64 ? 5.018 -5.858 8.362 1.00 10.32 73 GLN C CA 1
ATOM 1440 C C . GLN C 1 64 ? 5.434 -5.464 6.952 1.00 10.35 73 GLN C C 1
ATOM 1441 O O . GLN C 1 64 ? 4.857 -4.551 6.350 1.00 9.56 73 GLN C O 1
ATOM 1447 N N . ILE C 1 65 ? 6.451 -6.146 6.432 1.00 10.56 74 ILE C N 1
ATOM 1448 C CA . ILE C 1 65 ? 6.862 -5.946 5.055 1.00 11.70 74 ILE C CA 1
ATOM 1449 C C . ILE C 1 65 ? 5.662 -6.106 4.132 1.00 10.74 74 ILE C C 1
ATOM 1450 O O . ILE C 1 65 ? 4.832 -7.005 4.313 1.00 12.18 74 ILE C O 1
ATOM 1455 N N . GLY C 1 66 ? 5.561 -5.207 3.163 1.00 10.64 75 GLY C N 1
ATOM 1456 C CA . GLY C 1 66 ? 4.449 -5.220 2.226 1.00 11.48 75 GLY C CA 1
ATOM 1457 C C . GLY C 1 66 ? 3.240 -4.371 2.606 1.00 10.81 75 GLY C C 1
ATOM 1458 O O . GLY C 1 66 ? 2.364 -4.134 1.771 1.00 11.44 75 GLY C O 1
ATOM 1459 N N . ASP C 1 67 ? 3.168 -3.908 3.850 1.00 9.47 76 ASP C N 1
ATOM 1460 C CA . ASP C 1 67 ? 2.047 -3.062 4.265 1.00 8.76 76 ASP C CA 1
ATOM 1461 C C . ASP C 1 67 ? 2.007 -1.804 3.404 1.00 7.70 76 ASP C C 1
ATOM 1462 O O . ASP C 1 67 ? 3.047 -1.198 3.104 1.00 9.11 76 ASP C O 1
ATOM 1467 N N . LYS C 1 68 ? 0.799 -1.406 3.016 1.00 9.05 77 LYS C N 1
ATOM 1468 C CA . LYS C 1 68 ? 0.589 -0.134 2.338 1.00 10.27 77 LYS C CA 1
ATOM 1469 C C . LYS C 1 68 ? 0.240 0.949 3.341 1.00 8.12 77 LYS C C 1
ATOM 1470 O O . LYS C 1 68 ? -0.719 0.807 4.109 1.00 9.64 77 LYS C O 1
ATOM 1476 N N . ILE C 1 69 ? 0.995 2.036 3.357 1.00 7.64 78 ILE C N 1
ATOM 1477 C CA . ILE C 1 69 ? 0.751 3.112 4.312 1.00 8.61 78 ILE C CA 1
ATOM 1478 C C . I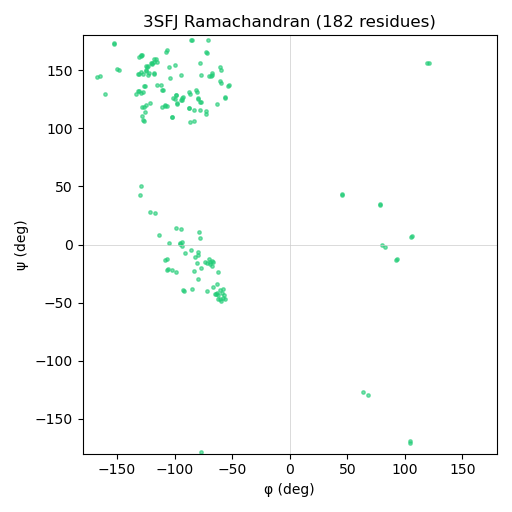LE C 1 69 ? -0.277 4.097 3.758 1.00 8.90 78 ILE C C 1
ATOM 1479 O O . ILE C 1 69 ? -0.051 4.745 2.752 1.00 10.24 78 ILE C O 1
ATOM 1484 N N . MET C 1 70 ? -1.417 4.209 4.436 1.00 9.48 79 MET C N 1
ATOM 1485 C CA . MET C 1 70 ? -2.522 5.072 4.006 1.00 8.73 79 MET C CA 1
ATOM 1486 C C . MET C 1 70 ? -2.428 6.448 4.647 1.00 11.17 79 MET C C 1
ATOM 1487 O O . MET C 1 70 ? -2.711 7.451 4.000 1.00 11.75 79 MET C O 1
ATOM 1492 N N . GLN C 1 71 ? -2.043 6.497 5.919 1.00 11.00 80 GLN C N 1
ATOM 1493 C CA . GLN C 1 71 ? -1.979 7.751 6.657 1.00 12.43 80 GLN C CA 1
ATOM 1494 C C . GLN C 1 71 ? -0.876 7.694 7.690 1.00 11.13 80 GLN C C 1
ATOM 1495 O O . GLN C 1 71 ? -0.578 6.625 8.219 1.00 11.51 80 GLN C O 1
ATOM 1501 N N . VAL C 1 72 ? -0.293 8.852 7.995 1.00 12.96 81 VAL C N 1
ATOM 1502 C CA . VAL C 1 72 ? 0.658 9.015 9.097 1.00 14.80 81 VAL C CA 1
ATOM 1503 C C . VAL C 1 72 ? 0.191 10.187 9.953 1.00 15.64 81 VAL C C 1
ATOM 1504 O O . VAL C 1 72 ? 0.110 11.322 9.469 1.00 18.11 81 VAL C O 1
ATOM 1508 N N . ASN C 1 73 ? -0.127 9.919 11.217 1.00 15.95 82 ASN C N 1
ATOM 1509 C CA . ASN C 1 73 ? -0.690 10.942 12.090 1.00 19.61 82 ASN C CA 1
ATOM 1510 C C . ASN C 1 73 ? -1.790 11.744 11.399 1.00 25.87 82 ASN C C 1
ATOM 1511 O O . ASN C 1 73 ? -1.847 12.970 11.511 1.00 32.05 82 ASN C O 1
ATOM 1516 N N . GLY C 1 74 ? -2.661 11.037 10.681 1.00 21.74 83 GLY C N 1
ATOM 1517 C CA . GLY C 1 74 ? -3.794 11.655 10.013 1.00 22.54 83 GLY C CA 1
ATOM 1518 C C . GLY C 1 74 ? -3.503 12.250 8.645 1.00 23.61 83 GLY C C 1
ATOM 1519 O O . GLY C 1 74 ? -4.423 12.631 7.926 1.00 24.36 83 GLY C O 1
ATOM 1520 N N A TRP C 1 75 ? -2.225 12.358 8.298 0.47 21.75 84 TRP C N 1
ATOM 1521 N N B TRP C 1 75 ? -2.224 12.303 8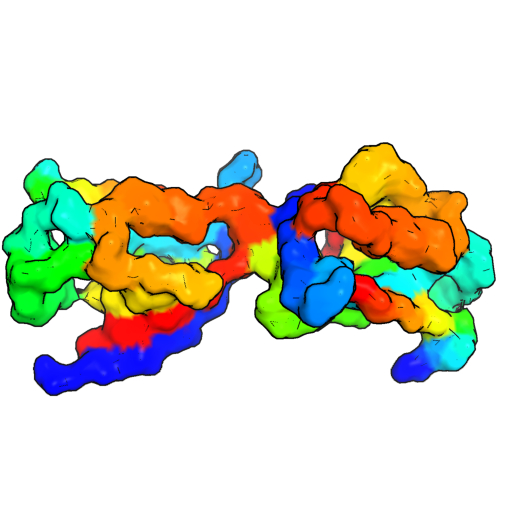.281 0.53 21.67 84 TRP C N 1
ATOM 1522 C CA A TRP C 1 75 ? -1.833 12.910 7.007 0.47 21.23 84 TRP C CA 1
ATOM 1523 C CA B TRP C 1 75 ? -1.771 12.889 7.019 0.53 22.00 84 TRP C CA 1
ATOM 1524 C C A TRP C 1 75 ? -1.941 11.847 5.925 0.47 17.94 84 TRP C C 1
ATOM 1525 C C B TRP C 1 75 ? -1.863 11.866 5.884 0.53 17.72 84 TRP C C 1
ATOM 1526 O O A TRP C 1 75 ? -1.420 10.741 6.071 0.47 16.75 84 TRP C O 1
ATOM 1527 O O B TRP C 1 75 ? -1.247 10.799 5.953 0.53 16.28 84 TRP C O 1
ATOM 1548 N N . ASP C 1 76 ? -2.621 12.185 4.837 1.00 19.44 85 ASP C N 1
ATOM 1549 C CA . ASP C 1 76 ? -2.808 11.248 3.735 1.00 17.47 85 ASP C CA 1
ATOM 1550 C C . ASP C 1 76 ? -1.493 10.913 3.025 1.00 20.64 85 ASP C C 1
ATOM 1551 O O . ASP C 1 76 ? -0.741 11.809 2.641 1.00 28.98 85 ASP C O 1
ATOM 1556 N N . MET C 1 77 ? -1.237 9.621 2.836 1.00 16.73 86 MET C N 1
ATOM 1557 C CA . MET C 1 77 ? -0.007 9.145 2.207 1.00 17.30 86 MET C CA 1
ATOM 1558 C C . MET C 1 77 ? -0.228 8.463 0.854 1.00 20.82 86 MET C C 1
ATOM 1559 O O . MET C 1 77 ? 0.701 7.886 0.284 1.00 19.51 86 MET C O 1
ATOM 1564 N N . THR C 1 78 ? -1.449 8.529 0.335 1.00 19.64 87 THR C N 1
ATOM 1565 C CA . THR C 1 78 ? -1.788 7.796 -0.887 1.00 20.48 87 THR C CA 1
ATOM 1566 C C . THR C 1 78 ? -1.326 8.480 -2.178 1.00 26.10 87 THR C C 1
ATOM 1567 O O . THR C 1 78 ? -1.047 7.809 -3.171 1.00 31.98 87 THR C O 1
ATOM 1571 N N . MET C 1 79 ? -1.247 9.807 -2.168 1.00 22.50 88 MET C N 1
ATOM 1572 C CA . MET C 1 79 ? -0.874 10.548 -3.372 1.00 23.01 88 MET C CA 1
ATOM 1573 C C . MET C 1 79 ? 0.251 11.545 -3.120 1.00 22.25 88 MET C C 1
ATOM 1574 O O . MET C 1 79 ? 0.154 12.716 -3.488 1.00 27.76 88 MET C O 1
ATOM 1579 N N . VAL C 1 80 ? 1.323 11.067 -2.502 1.00 19.02 89 VAL C N 1
ATOM 1580 C CA . VAL C 1 80 ? 2.463 11.909 -2.171 1.00 18.16 89 VAL C CA 1
ATOM 1581 C C . VAL C 1 80 ? 3.703 11.417 -2.907 1.00 16.08 89 VAL C C 1
ATOM 1582 O O . VAL C 1 80 ? 3.762 10.260 -3.329 1.00 16.53 89 VAL C O 1
ATOM 1586 N N . THR C 1 81 ? 4.695 12.286 -3.056 1.00 16.43 90 THR C N 1
ATOM 1587 C CA . THR C 1 81 ? 5.974 11.844 -3.590 1.00 17.70 90 THR C CA 1
ATOM 1588 C C . THR C 1 81 ? 6.702 10.995 -2.555 1.00 12.89 90 THR C C 1
ATOM 1589 O O . THR C 1 81 ? 6.372 11.001 -1.371 1.00 14.92 90 THR C O 1
ATOM 1593 N N . HIS C 1 82 ? 7.710 10.275 -3.022 1.00 14.18 91 HIS C N 1
ATOM 1594 C CA . HIS C 1 82 ? 8.550 9.487 -2.147 1.00 13.10 91 HIS C CA 1
ATOM 1595 C C . HIS C 1 82 ? 9.166 10.350 -1.043 1.00 13.80 91 HIS C C 1
ATOM 1596 O O . HIS C 1 82 ? 9.131 9.984 0.138 1.00 13.36 91 HIS C O 1
ATOM 1603 N N . ASP C 1 83 ? 9.716 11.496 -1.425 1.00 15.84 92 ASP C N 1
ATOM 1604 C CA . ASP C 1 83 ? 10.366 12.376 -0.464 1.00 19.41 92 ASP C CA 1
ATOM 1605 C C . ASP C 1 83 ? 9.375 12.977 0.528 1.00 19.83 92 ASP C C 1
ATOM 1606 O O . ASP C 1 83 ? 9.690 13.139 1.709 1.00 18.66 92 ASP C O 1
ATOM 1611 N N . GLN C 1 84 ? 8.174 13.294 0.058 1.00 15.57 93 GLN C N 1
ATOM 1612 C CA . GLN C 1 84 ? 7.141 13.815 0.943 1.00 17.71 93 GLN C CA 1
ATOM 1613 C C . GLN C 1 84 ? 6.786 12.782 2.008 1.00 15.48 93 GLN C C 1
ATOM 1614 O O . GLN C 1 84 ? 6.633 13.116 3.186 1.00 17.58 93 GLN C O 1
ATOM 1620 N N . ALA C 1 85 ? 6.655 11.527 1.591 1.00 13.51 94 ALA C N 1
ATOM 1621 C CA . ALA C 1 85 ? 6.382 10.437 2.526 1.00 14.48 94 ALA C CA 1
ATOM 1622 C C . ALA C 1 85 ? 7.503 10.291 3.552 1.00 12.61 94 ALA C C 1
ATOM 1623 O O . ALA C 1 85 ? 7.253 10.151 4.754 1.00 13.93 94 ALA C O 1
ATOM 1625 N N A ARG C 1 86 ? 8.741 10.300 3.081 0.50 13.96 95 ARG C N 1
ATOM 1626 N N B ARG C 1 86 ? 8.738 10.341 3.072 0.50 14.05 95 ARG C N 1
ATOM 1627 C CA A ARG C 1 86 ? 9.874 10.199 3.986 0.50 14.31 95 ARG C CA 1
ATOM 1628 C CA B ARG C 1 86 ? 9.915 10.207 3.922 0.50 15.37 95 ARG C CA 1
ATOM 1629 C C A ARG C 1 86 ? 9.814 11.324 5.012 0.50 15.35 95 ARG C C 1
ATOM 1630 C C B ARG C 1 86 ? 10.020 11.341 4.946 0.50 14.49 95 ARG C C 1
ATOM 1631 O O A ARG C 1 86 ? 9.890 11.090 6.221 0.50 12.90 95 ARG C O 1
ATOM 1632 O O B ARG C 1 86 ? 10.409 11.120 6.097 0.50 15.96 95 ARG C O 1
ATOM 1647 N N . LYS C 1 87 ? 9.664 12.550 4.523 1.00 16.29 96 LYS C N 1
ATOM 1648 C CA . LYS C 1 87 ? 9.647 13.717 5.399 1.00 18.54 96 LYS C CA 1
ATOM 1649 C C . LYS C 1 87 ? 8.552 13.629 6.462 1.00 19.44 96 LYS C C 1
ATOM 1650 O O . LYS C 1 87 ? 8.759 14.014 7.614 1.00 20.25 96 LYS C O 1
ATOM 1656 N N A ARG C 1 88 ? 7.387 13.129 6.072 0.57 16.42 97 ARG C N 1
ATOM 1657 N N B ARG C 1 88 ? 7.390 13.114 6.074 0.43 16.81 97 ARG C N 1
ATOM 1658 C CA A ARG C 1 88 ? 6.275 13.022 7.003 0.57 18.29 97 ARG C CA 1
ATOM 1659 C CA B ARG C 1 88 ? 6.256 13.012 6.987 0.43 18.42 97 ARG C CA 1
ATOM 1660 C C A ARG C 1 88 ? 6.598 12.031 8.116 0.57 17.99 97 ARG C C 1
ATOM 1661 C C B ARG C 1 88 ? 6.495 11.974 8.082 0.43 17.84 97 ARG C C 1
ATOM 1662 O O A ARG C 1 88 ? 6.262 12.249 9.282 0.57 18.87 97 ARG C O 1
ATOM 1663 O O B ARG C 1 88 ? 5.994 12.104 9.204 0.43 18.08 97 ARG C O 1
ATOM 1678 N N . LEU C 1 89 ? 7.258 10.940 7.749 1.00 15.98 98 LEU C N 1
ATOM 1679 C CA . LEU C 1 89 ? 7.592 9.893 8.701 1.00 15.43 98 LEU C CA 1
ATOM 1680 C C . LEU C 1 89 ? 8.717 10.284 9.652 1.00 17.36 98 LEU C C 1
ATOM 1681 O O . LEU C 1 89 ? 8.827 9.720 10.743 1.00 17.51 98 LEU C O 1
ATOM 1686 N N . THR C 1 90 ? 9.543 11.244 9.243 1.00 14.60 99 THR C N 1
ATOM 1687 C CA . THR C 1 90 ? 10.774 11.551 9.963 1.00 18.28 99 THR C CA 1
ATOM 1688 C C . THR C 1 90 ? 10.839 12.956 10.561 1.00 16.90 99 THR C C 1
ATOM 1689 O O . THR C 1 90 ? 11.928 13.500 10.748 1.00 20.72 99 THR C O 1
ATOM 1693 N N . LYS C 1 91 ? 9.684 13.538 10.876 1.00 15.96 100 LYS C N 1
ATOM 1694 C CA . LYS C 1 91 ? 9.676 14.821 11.574 1.00 17.82 100 LYS C CA 1
ATOM 1695 C C . LYS C 1 91 ? 10.369 14.662 12.921 1.00 22.27 100 LYS C C 1
ATOM 1696 O O . LYS C 1 91 ? 9.935 13.872 13.757 1.00 19.19 100 LYS C O 1
ATOM 1702 N N A ARG C 1 92 ? 11.447 15.415 13.109 0.47 20.95 101 ARG C N 1
ATOM 1703 N N B ARG C 1 92 ? 11.445 15.415 13.129 0.53 20.75 101 ARG C N 1
ATOM 1704 C CA A ARG C 1 92 ? 12.266 15.328 14.309 0.47 24.00 101 ARG C CA 1
ATOM 1705 C CA B ARG C 1 92 ? 12.260 15.267 14.333 0.53 21.86 101 ARG C CA 1
ATOM 1706 C C A ARG C 1 92 ? 11.440 15.571 15.566 0.47 22.35 101 ARG C C 1
ATOM 1707 C C B ARG C 1 92 ? 11.541 15.708 15.607 0.53 22.82 101 ARG C C 1
ATOM 1708 O O A ARG C 1 92 ? 11.690 14.973 16.612 0.47 23.25 101 ARG C O 1
ATOM 1709 O O B ARG C 1 92 ? 11.974 15.384 16.714 0.53 21.93 101 ARG C O 1
ATOM 1724 N N . SER C 1 93 ? 10.450 16.448 15.448 1.00 18.62 102 SER C N 1
ATOM 1725 C CA . SER C 1 93 ? 9.644 16.873 16.590 1.00 16.17 102 SER C CA 1
ATOM 1726 C C . SER C 1 93 ? 8.618 15.830 17.020 1.00 16.17 102 SER C C 1
ATOM 1727 O O . SER C 1 93 ? 7.976 15.988 18.054 1.00 16.82 102 SER C O 1
ATOM 1730 N N . GLU C 1 94 ? 8.454 14.771 16.235 1.00 15.51 103 GLU C N 1
ATOM 1731 C CA . GLU C 1 94 ? 7.450 13.752 16.530 1.00 13.15 103 GLU C CA 1
ATOM 1732 C C . GLU C 1 94 ? 8.086 12.441 16.977 1.00 17.99 103 GLU C C 1
ATOM 1733 O O . GLU C 1 94 ? 8.742 11.763 16.195 1.00 20.36 103 GLU C O 1
ATOM 1739 N N A GLU C 1 95 ? 7.871 12.081 18.234 0.53 13.77 104 GLU C N 1
ATOM 1740 N N B GLU C 1 95 ? 7.902 12.094 18.247 0.47 13.45 104 GLU C N 1
ATOM 1741 C CA A GLU C 1 95 ? 8.410 10.841 18.765 0.53 14.46 104 GLU C CA 1
ATOM 1742 C CA B GLU C 1 95 ? 8.399 10.830 18.783 0.47 14.47 104 GLU C CA 1
ATOM 1743 C C A GLU C 1 95 ? 7.422 9.681 18.643 0.53 11.89 104 GLU C C 1
ATOM 1744 C C B GLU C 1 95 ? 7.428 9.685 18.526 0.47 11.47 104 GLU C C 1
ATOM 1745 O O A GLU C 1 95 ? 7.816 8.516 18.693 0.53 12.96 104 GLU C O 1
ATOM 1746 O O B GLU C 1 95 ? 7.832 8.534 18.376 0.47 13.35 104 GLU C O 1
ATOM 1757 N N . VAL C 1 96 ? 6.140 10.002 18.490 1.00 12.20 105 VAL C N 1
ATOM 1758 C CA . VAL C 1 96 ? 5.115 8.979 18.288 1.00 12.61 105 VAL C CA 1
ATOM 1759 C C . VAL C 1 96 ? 4.415 9.197 16.958 1.00 14.44 105 VAL C C 1
ATOM 1760 O O . VAL C 1 96 ? 3.927 10.293 16.683 1.00 17.24 105 VAL C O 1
ATOM 1764 N N . VAL C 1 97 ? 4.392 8.166 16.123 1.00 11.92 106 VAL C N 1
ATOM 1765 C CA . VAL C 1 97 ? 3.669 8.257 14.865 1.00 13.28 106 VAL C CA 1
ATOM 1766 C C . VAL C 1 97 ? 2.710 7.089 14.724 1.00 11.46 106 VAL C C 1
ATOM 1767 O O . VAL C 1 97 ? 3.069 5.922 14.917 1.00 12.39 106 VAL C O 1
ATOM 1771 N N . ARG C 1 98 ? 1.479 7.425 14.381 1.00 10.69 107 ARG C N 1
ATOM 1772 C CA . ARG C 1 98 ? 0.442 6.433 14.160 1.00 10.43 107 ARG C CA 1
ATOM 1773 C C . ARG C 1 98 ? 0.261 6.216 12.675 1.00 11.14 107 ARG C C 1
ATOM 1774 O O . ARG C 1 98 ? 0.058 7.175 11.924 1.00 13.74 107 ARG C O 1
ATOM 1782 N N . LEU C 1 99 ? 0.357 4.969 12.238 1.00 7.29 108 LEU C N 1
ATOM 1783 C CA . LEU C 1 99 ? 0.178 4.636 10.844 1.00 8.04 108 LEU C CA 1
ATOM 1784 C C . LEU C 1 99 ? -1.094 3.850 10.651 1.00 8.01 108 LEU C C 1
ATOM 1785 O O . LEU C 1 99 ? -1.367 2.892 11.373 1.00 9.62 108 LEU C O 1
ATOM 1790 N N . LEU C 1 100 ? -1.860 4.265 9.659 1.00 7.93 109 LEU C N 1
ATOM 1791 C CA . LEU C 1 100 ? -2.997 3.495 9.178 1.00 7.63 109 LEU C CA 1
ATOM 1792 C C . LEU C 1 100 ? -2.482 2.756 7.959 1.00 7.06 109 LEU C C 1
ATOM 1793 O O . LEU C 1 100 ? -2.003 3.394 7.013 1.00 8.44 109 LEU C O 1
ATOM 1798 N N . VAL C 1 101 ? -2.545 1.431 7.965 1.00 6.66 110 VAL C N 1
ATOM 1799 C CA . VAL C 1 101 ? -2.032 0.650 6.843 1.00 8.21 110 VAL C CA 1
ATOM 1800 C C . VAL C 1 101 ? -3.067 -0.352 6.373 1.00 8.07 110 VAL C C 1
ATOM 1801 O O . VAL C 1 101 ? -4.027 -0.655 7.091 1.00 9.11 110 VAL C O 1
ATOM 1805 N N . THR C 1 102 ? -2.883 -0.865 5.166 1.00 9.74 111 THR C N 1
ATOM 1806 C CA . THR C 1 102 ? -3.616 -2.044 4.743 1.00 11.98 111 THR C CA 1
ATOM 1807 C C . THR C 1 102 ? -2.635 -3.180 4.453 1.00 11.13 111 THR C C 1
ATOM 1808 O O . THR C 1 102 ? -1.484 -2.965 4.017 1.00 11.75 111 THR C O 1
ATOM 1812 N N . ARG C 1 103 ? -3.100 -4.391 4.724 1.00 12.85 112 ARG C N 1
ATOM 1813 C CA . ARG C 1 103 ? -2.282 -5.593 4.668 1.00 13.61 112 ARG C CA 1
ATOM 1814 C C . ARG C 1 103 ? -3.027 -6.701 3.921 1.00 16.42 112 ARG C C 1
ATOM 1815 O O . ARG C 1 103 ? -4.178 -6.989 4.219 1.00 16.52 112 ARG C O 1
ATOM 1823 N N . GLN C 1 104 ? -2.373 -7.315 2.943 1.00 16.07 113 GLN C N 1
ATOM 1824 C CA . GLN C 1 104 ? -2.985 -8.398 2.179 1.00 21.55 113 GLN C CA 1
ATOM 1825 C C . GLN C 1 104 ? -3.152 -9.649 3.031 1.00 31.59 113 GLN C C 1
ATOM 1826 O O . GLN C 1 104 ? -2.171 -10.287 3.414 1.00 38.52 113 GLN C O 1
ATOM 1832 N N . ALA D 2 1 ? 18.848 -4.954 -4.460 1.00 39.83 1 ALA D N 1
ATOM 1833 C CA . ALA D 2 1 ? 17.983 -3.795 -4.648 1.00 38.81 1 ALA D CA 1
ATOM 1834 C C . ALA D 2 1 ? 17.622 -3.596 -6.116 1.00 39.72 1 ALA D C 1
ATOM 1835 O O . ALA D 2 1 ? 18.065 -4.347 -6.988 1.00 41.65 1 ALA D O 1
ATOM 1837 N N . ASN D 2 2 ? 16.812 -2.576 -6.378 1.00 33.16 2 ASN D N 1
ATOM 1838 C CA . ASN D 2 2 ? 16.429 -2.221 -7.737 1.00 31.61 2 ASN D CA 1
ATOM 1839 C C . ASN D 2 2 ? 16.686 -0.741 -7.973 1.00 30.60 2 ASN D C 1
ATOM 1840 O O . ASN D 2 2 ? 16.013 0.113 -7.397 1.00 30.78 2 ASN D O 1
ATOM 1845 N N . SER D 2 3 ? 17.670 -0.437 -8.813 1.00 32.19 3 SER D N 1
ATOM 1846 C CA . SER D 2 3 ? 18.043 0.948 -9.072 1.00 31.35 3 SER D CA 1
ATOM 1847 C C . SER D 2 3 ? 16.873 1.749 -9.641 1.00 29.41 3 SER D C 1
ATOM 1848 O O . SER D 2 3 ? 16.855 2.979 -9.571 1.00 35.86 3 SER D O 1
ATOM 1851 N N A ARG D 2 4 ? 15.899 1.035 -10.195 0.42 26.20 4 ARG D N 1
ATOM 1852 N N B ARG D 2 4 ? 15.899 1.051 -10.218 0.58 26.20 4 ARG D N 1
ATOM 1853 C CA A ARG D 2 4 ? 14.733 1.651 -10.814 0.42 23.13 4 ARG D CA 1
ATOM 1854 C CA B ARG D 2 4 ? 14.740 1.714 -10.811 0.58 23.06 4 ARG D CA 1
ATOM 1855 C C A ARG D 2 4 ? 13.651 2.018 -9.800 0.42 20.38 4 ARG D C 1
ATOM 1856 C C B ARG D 2 4 ? 13.600 1.935 -9.819 0.58 19.86 4 ARG D C 1
ATOM 1857 O O A ARG D 2 4 ? 12.682 2.694 -10.140 0.42 22.02 4 ARG D O 1
ATOM 1858 O O B ARG D 2 4 ? 12.533 2.421 -10.196 0.58 22.22 4 ARG D O 1
ATOM 1873 N N . TRP D 2 5 ? 13.822 1.572 -8.559 1.00 18.27 5 TRP D N 1
ATOM 1874 C CA . TRP D 2 5 ? 12.796 1.743 -7.531 1.00 14.65 5 TRP D CA 1
ATOM 1875 C C . TRP D 2 5 ? 13.470 1.930 -6.185 1.00 14.23 5 TRP D C 1
ATOM 1876 O O . TRP D 2 5 ? 13.691 0.970 -5.445 1.00 15.70 5 TRP D O 1
ATOM 1887 N N . PRO D 2 6 ? 13.804 3.181 -5.864 1.00 15.41 6 PRO D N 1
ATOM 1888 C CA . PRO D 2 6 ? 14.565 3.486 -4.652 1.00 15.80 6 PRO D CA 1
ATOM 1889 C C . PRO D 2 6 ? 13.747 3.210 -3.401 1.00 12.75 6 PRO D C 1
ATOM 1890 O O . PRO D 2 6 ? 12.520 3.377 -3.371 1.00 14.07 6 PRO D O 1
ATOM 1894 N N . THR D 2 7 ? 14.436 2.777 -2.355 1.00 11.76 7 THR D N 1
ATOM 1895 C CA . THR D 2 7 ? 13.818 2.691 -1.041 1.00 10.27 7 THR D CA 1
ATOM 1896 C C . THR D 2 7 ? 14.571 3.588 -0.065 1.00 11.70 7 THR D C 1
ATOM 1897 O O . THR D 2 7 ? 15.748 3.906 -0.287 1.00 13.82 7 THR D O 1
ATOM 1901 N N . SER D 2 8 ? 13.900 4.003 1.002 1.00 11.21 8 SER D N 1
ATOM 1902 C CA . SER D 2 8 ? 14.495 4.870 2.003 1.00 12.65 8 SER D CA 1
ATOM 1903 C C . SER D 2 8 ? 14.360 4.267 3.377 1.00 9.77 8 SER D C 1
ATOM 1904 O O . SER D 2 8 ? 13.287 3.785 3.759 1.00 9.90 8 SER D O 1
ATOM 1907 N N . ILE D 2 9 ? 15.446 4.336 4.134 1.00 9.55 9 ILE D N 1
ATOM 1908 C CA . ILE D 2 9 ? 15.476 3.868 5.505 1.00 8.46 9 ILE D CA 1
ATOM 1909 C C . ILE D 2 9 ? 15.025 5.003 6.408 1.00 11.71 9 ILE D C 1
ATOM 1910 O O . ILE D 2 9 ? 15.497 6.135 6.269 1.00 15.30 9 ILE D O 1
ATOM 1915 N N . ILE D 2 10 ? 14.100 4.727 7.322 1.00 10.96 10 ILE D N 1
ATOM 1916 C CA . ILE D 2 10 ? 13.634 5.776 8.228 1.00 15.30 10 ILE D CA 1
ATOM 1917 C C . ILE D 2 10 ? 13.519 5.268 9.649 1.00 10.70 10 ILE D C 1
ATOM 1918 O O . ILE D 2 10 ? 13.540 4.067 9.902 1.00 11.46 10 ILE D O 1
#